Protein AF-A0A7C1UHE6-F1 (afdb_monomer)

Secondary structure (DSSP, 8-state):
------TTTS-HHHHHHHHHHHHTPPP--SSSSHHHHHHHHHHHHHHHHHS-S-SEEEEE-SSSHHHHHHHHHHHHHSTTPEEEEEEEGGG-HHHHHHHHTS----SPP--S-GGG--SS--HHHHHHHHHH--EEEEE-HHHHHHHHHHIIIII-----HHHHHHHHHHHTTSS--TT--EEE--------HHHHHHHHHHTTT--

Sequence (207 aa):
AIVEYDRFSEDRRAIAEGIAERSGACLIPPFDHPEVIAGQGTCGLELAEQVPDLDTVLVCVGGGGLMAGCATALTSLQPGVEVRGVEPSAADDTYRSFAAGHPVEIPQPDTIADGLAPRRPGDMTFEMNRRLVSGIDLVEEHEMAAAMRFLFERLKLVVEPSGAAALAAVMSGRVPVEGRRVGVTLTGGNIDTGRFAEILSRYHDGH

Mean predicted aligned error: 3.64 Å

Structure (mmCIF, N/CA/C/O backbone):
data_AF-A0A7C1UHE6-F1
#
_entry.id   AF-A0A7C1UHE6-F1
#
loop_
_atom_site.group_PDB
_atom_site.id
_atom_site.type_symbol
_atom_site.label_atom_id
_atom_site.label_alt_id
_atom_site.label_comp_id
_atom_site.label_asym_id
_atom_site.label_entity_id
_atom_site.label_seq_id
_atom_site.pdbx_PDB_ins_code
_atom_site.Cartn_x
_atom_site.Cartn_y
_atom_site.Cartn_z
_atom_site.occupancy
_atom_site.B_iso_or_equiv
_atom_site.auth_seq_id
_atom_site.auth_comp_id
_atom_site.auth_asym_id
_atom_site.auth_atom_id
_atom_site.pdbx_PDB_model_num
ATOM 1 N N . ALA A 1 1 ? 23.439 -11.941 -12.422 1.00 80.69 1 ALA A N 1
ATOM 2 C CA . ALA A 1 1 ? 23.881 -10.604 -12.869 1.00 80.69 1 ALA A CA 1
ATOM 3 C C . ALA A 1 1 ? 22.711 -9.648 -12.700 1.00 80.69 1 ALA A C 1
ATOM 5 O O . ALA A 1 1 ? 21.583 -10.102 -12.856 1.00 80.69 1 ALA A O 1
ATOM 6 N N . ILE A 1 2 ? 22.963 -8.389 -12.346 1.00 88.81 2 ILE A N 1
ATOM 7 C CA . ILE A 1 2 ? 21.927 -7.348 -12.310 1.00 88.81 2 ILE A CA 1
ATOM 8 C C . ILE A 1 2 ? 21.817 -6.772 -13.725 1.00 88.81 2 ILE A C 1
ATOM 10 O O . ILE A 1 2 ? 22.843 -6.518 -14.354 1.00 88.81 2 ILE A O 1
ATOM 14 N N . VAL A 1 3 ? 20.591 -6.633 -14.230 1.00 89.38 3 VAL A N 1
ATOM 15 C CA . VAL A 1 3 ? 20.294 -5.946 -15.492 1.00 89.38 3 VAL A CA 1
ATOM 16 C C . VAL A 1 3 ? 19.508 -4.694 -15.133 1.00 89.38 3 VAL A C 1
ATOM 18 O O . VAL A 1 3 ? 18.432 -4.794 -14.548 1.00 89.38 3 VAL A O 1
ATOM 21 N N . GLU A 1 4 ? 20.083 -3.535 -15.423 1.00 90.94 4 GLU A N 1
ATOM 22 C CA . GLU A 1 4 ? 19.459 -2.233 -15.182 1.00 90.94 4 GLU A CA 1
ATOM 23 C C . GLU A 1 4 ? 18.551 -1.850 -16.359 1.00 90.94 4 GLU A C 1
ATOM 25 O O . GLU A 1 4 ? 18.744 -2.335 -17.475 1.00 90.94 4 GLU A O 1
ATOM 30 N N . TYR A 1 5 ? 17.558 -1.002 -16.092 1.00 89.00 5 TYR A N 1
ATOM 31 C CA . TYR A 1 5 ? 16.673 -0.410 -17.097 1.00 89.00 5 TYR A CA 1
ATOM 32 C C . TYR A 1 5 ? 16.281 1.011 -16.672 1.00 89.00 5 TYR A C 1
ATOM 34 O O . TYR A 1 5 ? 16.254 1.326 -15.477 1.00 89.00 5 TYR A O 1
ATOM 42 N N . ASP A 1 6 ? 15.951 1.861 -17.636 1.00 86.50 6 ASP A N 1
ATOM 43 C CA . ASP A 1 6 ? 15.400 3.192 -17.419 1.00 86.50 6 ASP A CA 1
ATOM 44 C C . ASP A 1 6 ? 13.886 3.110 -17.187 1.00 86.50 6 ASP A C 1
ATOM 46 O O . ASP A 1 6 ? 13.093 2.824 -18.086 1.00 86.50 6 ASP A O 1
ATOM 50 N N . ARG A 1 7 ? 13.472 3.419 -15.956 1.00 79.38 7 ARG A N 1
ATOM 51 C CA . ARG A 1 7 ? 12.069 3.403 -15.525 1.00 79.38 7 ARG A CA 1
ATOM 52 C C . ARG A 1 7 ? 11.157 4.322 -16.343 1.00 79.38 7 ARG A C 1
ATOM 54 O O . ARG A 1 7 ? 9.955 4.068 -16.401 1.00 79.38 7 ARG A O 1
ATOM 61 N N . PHE A 1 8 ? 11.689 5.389 -16.931 1.00 79.94 8 PHE A N 1
ATOM 62 C CA . PHE A 1 8 ? 10.894 6.390 -17.640 1.00 79.94 8 PHE A CA 1
ATOM 63 C C . PHE A 1 8 ? 10.758 6.103 -19.135 1.00 79.94 8 PHE A C 1
ATOM 65 O O . PHE A 1 8 ? 9.807 6.586 -19.752 1.00 79.94 8 PHE A O 1
ATOM 72 N N . SER A 1 9 ? 11.682 5.336 -19.721 1.00 85.00 9 SER A N 1
ATOM 73 C CA . SER A 1 9 ? 11.737 5.118 -21.172 1.00 85.00 9 SER A CA 1
ATOM 74 C C . SER A 1 9 ? 11.652 3.652 -21.605 1.00 85.00 9 SER A C 1
ATOM 76 O O . SER A 1 9 ? 11.316 3.392 -22.762 1.00 85.00 9 SER A O 1
ATOM 78 N N . GLU A 1 10 ? 11.881 2.694 -20.704 1.00 86.06 10 GLU A N 1
ATOM 79 C CA . GLU A 1 10 ? 11.929 1.268 -21.029 1.00 86.06 10 GLU A CA 1
ATOM 80 C C . GLU A 1 10 ? 10.801 0.456 -20.381 1.00 86.06 10 GLU A C 1
ATOM 82 O O . GLU A 1 10 ? 10.326 0.731 -19.277 1.00 86.06 10 GLU A O 1
ATOM 87 N N . ASP A 1 11 ? 10.391 -0.612 -21.069 1.00 84.69 11 ASP A N 1
ATOM 88 C CA . ASP A 1 11 ? 9.426 -1.576 -20.549 1.00 84.69 11 ASP A CA 1
ATOM 89 C C . ASP A 1 11 ? 10.149 -2.716 -19.820 1.00 84.69 11 ASP A C 1
ATOM 91 O O . ASP A 1 11 ? 10.636 -3.682 -20.422 1.00 84.69 11 ASP A O 1
ATOM 95 N N . ARG A 1 12 ? 10.174 -2.625 -18.486 1.00 87.81 12 ARG A N 1
ATOM 96 C CA . ARG A 1 12 ? 10.769 -3.651 -17.618 1.00 87.81 12 ARG A CA 1
ATOM 97 C C . ARG A 1 12 ? 10.194 -5.047 -17.850 1.00 87.81 12 ARG A C 1
ATOM 99 O O . ARG A 1 12 ? 10.906 -6.032 -17.666 1.00 87.81 12 ARG A O 1
ATOM 106 N N . ARG A 1 13 ? 8.906 -5.147 -18.206 1.00 84.62 13 ARG A N 1
ATOM 107 C CA . ARG A 1 13 ? 8.220 -6.426 -18.393 1.00 84.62 13 ARG A CA 1
ATOM 108 C C . ARG A 1 13 ? 8.728 -7.088 -19.663 1.00 84.62 13 ARG A C 1
ATOM 110 O O . ARG A 1 13 ? 9.170 -8.229 -19.592 1.00 84.62 13 ARG A O 1
ATOM 117 N N . ALA A 1 14 ? 8.766 -6.348 -20.769 1.00 88.12 14 ALA A N 1
ATOM 118 C CA . ALA A 1 14 ? 9.291 -6.849 -22.037 1.00 88.12 14 ALA A CA 1
ATOM 119 C C . ALA A 1 14 ? 10.768 -7.277 -21.924 1.00 88.12 14 ALA A C 1
ATOM 121 O O . ALA A 1 14 ? 11.162 -8.325 -22.441 1.00 88.12 14 ALA A O 1
ATOM 122 N N . ILE A 1 15 ? 11.590 -6.507 -21.197 1.00 91.38 15 ILE A N 1
ATOM 123 C CA . ILE A 1 15 ? 12.993 -6.865 -20.931 1.00 91.38 15 ILE A CA 1
ATOM 124 C C . ILE A 1 15 ? 13.078 -8.182 -20.148 1.00 91.38 15 ILE A C 1
ATOM 126 O O . ILE A 1 15 ? 13.830 -9.084 -20.532 1.00 91.38 15 ILE A O 1
ATOM 130 N N . ALA A 1 16 ? 12.308 -8.307 -19.064 1.00 90.94 16 ALA A N 1
ATOM 131 C CA . ALA A 1 16 ? 12.329 -9.483 -18.203 1.00 90.94 16 ALA A CA 1
ATOM 132 C C . ALA A 1 16 ? 11.798 -10.741 -18.914 1.00 90.94 16 ALA A C 1
ATOM 134 O O . ALA A 1 16 ? 12.418 -11.800 -18.810 1.00 90.94 16 ALA A O 1
ATOM 135 N N . GLU A 1 17 ? 10.716 -10.618 -19.689 1.00 91.38 17 GLU A N 1
ATOM 136 C CA . GLU A 1 17 ? 10.165 -11.688 -20.531 1.00 91.38 17 GLU A CA 1
ATOM 137 C C . GLU A 1 17 ? 11.202 -12.155 -21.562 1.00 91.38 17 GLU A C 1
ATOM 139 O O . GLU A 1 17 ? 11.504 -13.346 -21.638 1.00 91.38 17 GLU A O 1
ATOM 144 N N . GLY A 1 18 ? 11.867 -11.230 -22.259 1.00 92.44 18 GLY A N 1
ATOM 145 C CA . GLY A 1 18 ? 12.912 -11.589 -23.219 1.00 92.44 18 GLY A CA 1
ATOM 146 C C . GLY A 1 18 ? 14.125 -12.278 -22.576 1.00 92.44 18 GLY A C 1
ATOM 147 O O . GLY A 1 18 ? 14.739 -13.158 -23.183 1.00 92.44 18 GLY A O 1
ATOM 148 N N . ILE A 1 19 ? 14.505 -11.902 -21.349 1.00 92.81 19 ILE A N 1
ATOM 149 C CA . ILE A 1 19 ? 15.565 -12.602 -20.603 1.00 92.81 19 ILE A CA 1
ATOM 150 C C . ILE A 1 19 ? 15.111 -14.012 -20.221 1.00 92.81 19 ILE A C 1
ATOM 152 O O . ILE A 1 19 ? 15.882 -14.959 -20.402 1.00 92.81 19 ILE A O 1
ATOM 156 N N . ALA A 1 20 ? 13.887 -14.162 -19.713 1.00 93.25 20 ALA A N 1
ATOM 157 C CA . ALA A 1 20 ? 13.321 -15.451 -19.334 1.00 93.25 20 ALA A CA 1
ATOM 158 C C . ALA A 1 20 ? 13.285 -16.413 -20.532 1.00 93.25 20 ALA A C 1
ATOM 160 O O . ALA A 1 20 ? 13.811 -17.522 -20.436 1.00 93.25 20 ALA A O 1
ATOM 161 N N . GLU A 1 21 ? 12.806 -15.948 -21.690 1.00 94.00 21 GLU A N 1
ATOM 162 C CA . GLU A 1 21 ? 12.777 -16.720 -22.939 1.00 94.00 21 GLU A CA 1
ATOM 163 C C . GLU A 1 21 ? 14.167 -17.202 -23.373 1.00 94.00 21 GLU A C 1
ATOM 165 O O . GLU A 1 21 ? 14.341 -18.366 -23.731 1.00 94.00 21 GLU A O 1
ATOM 170 N N . ARG A 1 22 ? 15.182 -16.328 -23.321 1.00 95.00 22 ARG A N 1
ATOM 171 C CA . ARG A 1 22 ? 16.549 -16.674 -23.755 1.00 95.00 22 ARG A CA 1
ATOM 172 C C . ARG A 1 22 ? 17.296 -17.573 -22.775 1.00 95.00 22 ARG A C 1
ATOM 174 O O . ARG A 1 22 ? 18.180 -18.316 -23.193 1.00 95.00 22 ARG A O 1
ATOM 181 N N . SER A 1 23 ? 17.007 -17.462 -21.482 1.00 94.38 23 SER A N 1
ATOM 182 C CA . SER A 1 23 ? 17.745 -18.170 -20.426 1.00 94.38 23 SER A CA 1
ATOM 183 C C . SER A 1 23 ? 17.052 -19.441 -19.931 1.00 94.38 23 SER A C 1
ATOM 185 O O . SER A 1 23 ? 17.696 -20.255 -19.272 1.00 94.38 23 SER A O 1
ATOM 187 N N . GLY A 1 24 ? 15.760 -19.618 -20.227 1.00 93.62 24 GLY A N 1
ATOM 188 C CA . GLY A 1 24 ? 14.922 -20.662 -19.632 1.00 93.62 24 GLY A CA 1
ATOM 189 C C . GLY A 1 24 ? 14.545 -20.390 -18.169 1.00 93.62 24 GLY A C 1
ATOM 190 O O . GLY A 1 24 ? 14.114 -21.307 -17.472 1.00 93.62 24 GLY A O 1
ATOM 191 N N . ALA A 1 25 ? 14.734 -19.160 -17.680 1.00 93.62 25 ALA A N 1
ATOM 192 C CA . ALA A 1 25 ? 14.370 -18.777 -16.320 1.00 93.62 25 ALA A CA 1
ATOM 193 C C . ALA A 1 25 ? 12.849 -18.614 -16.154 1.00 93.62 25 ALA A C 1
ATOM 195 O O . ALA A 1 25 ? 12.137 -18.263 -17.092 1.00 93.62 25 ALA A O 1
ATOM 196 N N . CYS A 1 26 ? 12.355 -18.819 -14.931 1.00 91.00 26 CYS A N 1
ATOM 197 C CA . CYS A 1 26 ? 10.975 -18.505 -14.570 1.00 91.00 26 CYS A CA 1
ATOM 198 C C . CYS A 1 26 ? 10.874 -17.032 -14.155 1.00 91.00 26 CYS A C 1
ATOM 200 O O . CYS A 1 26 ? 11.585 -16.591 -13.248 1.00 91.00 26 CYS A O 1
ATOM 202 N N . LEU A 1 27 ? 10.001 -16.272 -14.819 1.00 91.50 27 LEU A N 1
ATOM 203 C CA . LEU A 1 27 ? 9.709 -14.895 -14.439 1.00 91.50 27 LEU A CA 1
ATOM 204 C C . LEU A 1 27 ? 8.774 -14.887 -13.227 1.00 91.50 27 LEU A C 1
ATOM 206 O O . LEU A 1 27 ? 7.662 -15.402 -13.307 1.00 91.50 27 LEU A O 1
ATOM 210 N N . ILE A 1 28 ? 9.209 -14.265 -12.131 1.00 93.00 28 ILE A N 1
ATOM 211 C CA . ILE A 1 28 ? 8.393 -14.074 -10.928 1.00 93.00 28 ILE A CA 1
ATOM 212 C C . ILE A 1 28 ? 7.877 -12.628 -10.913 1.00 93.00 28 ILE A C 1
ATOM 214 O O . ILE A 1 28 ? 8.683 -11.706 -10.754 1.00 93.00 28 ILE A O 1
ATOM 218 N N . PRO A 1 29 ? 6.564 -12.391 -11.108 1.00 92.62 29 PRO A N 1
ATOM 219 C CA . PRO A 1 29 ? 6.005 -11.045 -11.101 1.00 92.62 29 PRO A CA 1
ATOM 220 C C . PRO A 1 29 ? 6.121 -10.380 -9.722 1.00 92.62 29 PRO A C 1
ATOM 222 O O . PRO A 1 29 ? 6.027 -11.060 -8.703 1.00 92.62 29 PRO A O 1
ATOM 225 N N . PRO A 1 30 ? 6.236 -9.045 -9.656 1.00 92.50 30 PRO A N 1
ATOM 226 C CA . PRO A 1 30 ? 6.351 -8.336 -8.381 1.00 92.50 30 PRO A CA 1
ATOM 227 C C . PRO A 1 30 ? 5.042 -8.280 -7.574 1.00 92.50 30 PRO A C 1
ATOM 229 O O . PRO A 1 30 ? 5.082 -7.940 -6.396 1.00 92.50 30 PRO A O 1
ATOM 232 N N . PHE A 1 31 ? 3.882 -8.562 -8.183 1.00 95.12 31 PHE A N 1
ATOM 233 C CA . PHE A 1 31 ? 2.586 -8.514 -7.488 1.00 95.12 31 PHE A CA 1
ATOM 234 C C . PHE A 1 31 ? 1.477 -9.355 -8.135 1.00 95.12 31 PHE A C 1
ATOM 236 O O . PHE A 1 31 ? 0.713 -9.978 -7.407 1.00 95.12 31 PHE A O 1
ATOM 243 N N . ASP A 1 32 ? 1.359 -9.384 -9.468 1.00 96.38 32 ASP A N 1
ATOM 244 C CA . ASP A 1 32 ? 0.203 -9.982 -10.165 1.00 96.38 32 ASP A CA 1
ATOM 245 C C . ASP A 1 32 ? 0.363 -11.499 -10.365 1.00 96.38 32 ASP A C 1
ATOM 247 O O . ASP A 1 32 ? 0.408 -12.011 -11.482 1.00 96.38 32 ASP A O 1
ATOM 251 N N . HIS A 1 33 ? 0.546 -12.223 -9.261 1.00 97.19 33 HIS A N 1
ATOM 252 C CA . HIS A 1 33 ? 0.730 -13.672 -9.248 1.00 97.19 33 HIS A CA 1
ATOM 253 C C . HIS A 1 33 ? 0.104 -14.273 -7.982 1.00 97.19 33 HIS A C 1
ATOM 255 O O . HIS A 1 33 ? 0.344 -13.748 -6.892 1.00 97.19 33 HIS A O 1
ATOM 261 N N . PRO A 1 34 ? -0.643 -15.390 -8.070 1.00 97.38 34 PRO A N 1
ATOM 262 C CA . PRO A 1 34 ? -1.413 -15.918 -6.943 1.00 97.38 34 PRO A CA 1
ATOM 263 C C . PRO A 1 34 ? -0.539 -16.260 -5.732 1.00 97.38 34 PRO A C 1
ATOM 265 O O . PRO A 1 34 ? -0.893 -15.919 -4.608 1.00 97.38 34 PRO A O 1
ATOM 268 N N . GLU A 1 35 ? 0.634 -16.864 -5.944 1.00 97.88 35 GLU A N 1
ATOM 269 C CA . GLU A 1 35 ? 1.554 -17.185 -4.841 1.00 97.88 35 GLU A CA 1
ATOM 270 C C . GLU A 1 35 ? 2.202 -15.939 -4.230 1.00 97.88 35 GLU A C 1
ATOM 272 O O . GLU A 1 35 ? 2.453 -15.902 -3.028 1.00 97.88 35 GLU A O 1
ATOM 277 N N . VAL A 1 36 ? 2.427 -14.892 -5.033 1.00 98.31 36 VAL A N 1
ATOM 278 C CA . VAL A 1 36 ? 2.970 -13.624 -4.530 1.00 98.31 36 VAL A CA 1
ATOM 279 C C . VAL A 1 36 ? 1.933 -12.953 -3.642 1.00 98.31 36 VAL A C 1
ATOM 281 O O . VAL A 1 36 ? 2.268 -12.563 -2.528 1.00 98.31 36 VAL A O 1
ATOM 284 N N . ILE A 1 37 ? 0.677 -12.886 -4.096 1.00 98.69 37 ILE A N 1
ATOM 285 C CA . ILE A 1 37 ? -0.460 -12.334 -3.344 1.00 98.69 37 ILE A CA 1
ATOM 286 C C . ILE A 1 37 ? -0.680 -13.113 -2.043 1.00 98.69 37 ILE A C 1
ATOM 288 O O . ILE A 1 37 ? -0.783 -12.508 -0.978 1.00 98.69 37 ILE A O 1
ATOM 292 N N . ALA A 1 38 ? -0.711 -14.447 -2.114 1.00 98.44 38 ALA A N 1
ATOM 293 C CA . ALA A 1 38 ? -0.874 -15.301 -0.940 1.00 98.44 38 ALA A CA 1
ATOM 294 C C . ALA A 1 38 ? 0.260 -15.094 0.074 1.00 98.44 38 ALA A C 1
ATOM 296 O O . ALA A 1 38 ? -0.006 -14.962 1.266 1.00 98.44 38 ALA A O 1
ATOM 297 N N . GLY A 1 39 ? 1.503 -14.994 -0.408 1.00 98.50 39 GLY A N 1
ATOM 298 C CA . GLY A 1 39 ? 2.661 -14.679 0.422 1.00 98.50 39 GLY A CA 1
ATOM 299 C C . GLY A 1 39 ? 2.537 -13.321 1.109 1.00 98.50 39 GLY A C 1
ATOM 300 O O . GLY A 1 39 ? 2.776 -13.233 2.305 1.00 98.50 39 GLY A O 1
ATOM 301 N N . GLN A 1 40 ? 2.090 -12.274 0.405 1.00 98.44 40 GLN A N 1
ATOM 302 C CA . GLN A 1 40 ? 1.889 -10.967 1.044 1.00 98.44 40 GLN A CA 1
ATOM 303 C C . GLN A 1 40 ? 0.777 -10.996 2.104 1.00 98.44 40 GLN A C 1
ATOM 305 O O . GLN A 1 40 ? 0.830 -10.267 3.094 1.00 98.44 40 GLN A O 1
ATOM 310 N N . GLY A 1 41 ? -0.232 -11.848 1.909 1.00 98.38 41 GLY A N 1
ATOM 311 C CA . GLY A 1 41 ? -1.360 -11.987 2.824 1.00 98.38 41 GLY A CA 1
ATOM 312 C C . GLY A 1 41 ? -0.996 -12.492 4.215 1.00 98.38 41 GLY A C 1
ATOM 313 O O . GLY A 1 41 ? -1.788 -12.293 5.137 1.00 98.38 41 GLY A O 1
ATOM 314 N N . THR A 1 42 ? 0.198 -13.062 4.414 1.00 98.56 42 THR A N 1
ATOM 315 C CA . THR A 1 42 ? 0.646 -13.459 5.756 1.00 98.56 42 THR A CA 1
ATOM 316 C C . THR A 1 42 ? 0.787 -12.259 6.690 1.00 98.56 42 THR A C 1
ATOM 318 O O . THR A 1 42 ? 0.514 -12.395 7.874 1.00 98.56 42 THR A O 1
ATOM 321 N N . CYS A 1 43 ? 1.084 -11.061 6.171 1.00 98.44 43 CYS A N 1
ATOM 322 C CA . CYS A 1 43 ? 1.072 -9.834 6.973 1.00 98.44 43 CYS A CA 1
ATOM 323 C C . CYS A 1 43 ? -0.322 -9.560 7.571 1.00 98.44 43 CYS A C 1
ATOM 325 O O . CYS A 1 43 ? -0.450 -9.254 8.755 1.00 98.44 43 CYS A O 1
ATOM 327 N N . GLY A 1 44 ? -1.381 -9.724 6.770 1.00 98.19 44 GLY A N 1
ATOM 328 C CA . GLY A 1 44 ? -2.762 -9.597 7.242 1.00 98.19 44 GLY A CA 1
ATOM 329 C C . GLY A 1 44 ? -3.175 -10.719 8.197 1.00 98.19 44 GLY A C 1
ATOM 330 O O . GLY A 1 44 ? -3.900 -10.460 9.154 1.00 98.19 44 GLY A O 1
ATOM 331 N N . LEU A 1 45 ? -2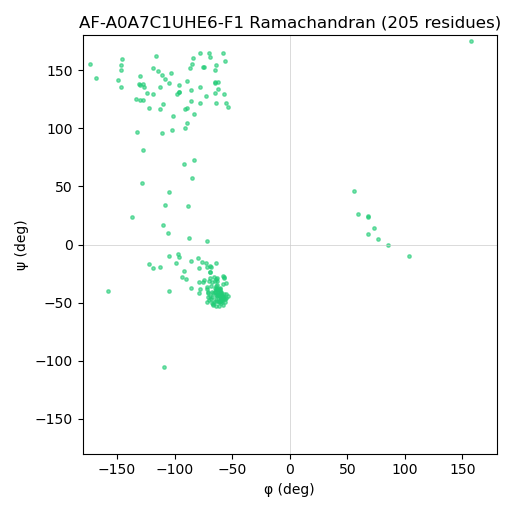.692 -11.945 7.966 1.00 98.25 45 LEU A N 1
ATOM 332 C CA . LEU A 1 45 ? -2.905 -13.091 8.856 1.00 98.25 45 LEU A CA 1
ATOM 333 C C . LEU A 1 45 ? -2.302 -12.836 10.243 1.00 98.25 45 LEU A C 1
ATOM 335 O O . LEU A 1 45 ? -3.013 -12.919 11.240 1.00 98.25 45 LEU A O 1
ATOM 339 N N . GLU A 1 46 ? -1.024 -12.463 10.300 1.00 98.50 46 GLU A N 1
ATOM 340 C CA . GLU A 1 46 ? -0.318 -12.168 11.551 1.00 98.50 46 GLU A CA 1
ATOM 341 C C . GLU A 1 46 ? -0.997 -11.025 12.315 1.00 98.50 46 GLU A C 1
ATOM 343 O O . GLU A 1 46 ? -1.226 -11.133 13.520 1.00 98.50 46 GLU A O 1
ATOM 348 N N . LEU A 1 47 ? -1.399 -9.957 11.613 1.00 98.31 47 LEU A N 1
ATOM 349 C CA . LEU A 1 47 ? -2.130 -8.846 12.220 1.00 98.31 47 LEU A CA 1
ATOM 350 C C . LEU A 1 47 ? -3.469 -9.303 12.821 1.00 98.31 47 LEU A C 1
ATOM 352 O O . LEU A 1 47 ? -3.796 -8.919 13.945 1.00 98.31 47 LEU A O 1
ATOM 356 N N . ALA A 1 48 ? -4.230 -10.129 12.097 1.00 97.12 48 ALA A N 1
ATOM 357 C CA . ALA A 1 48 ? -5.515 -10.642 12.564 1.00 97.12 48 ALA A CA 1
ATOM 358 C C . ALA A 1 48 ? -5.377 -11.541 13.803 1.00 97.12 48 ALA A C 1
ATOM 360 O O . ALA A 1 48 ? -6.247 -11.513 14.673 1.00 97.12 48 ALA A O 1
ATOM 361 N N . GLU A 1 49 ? -4.301 -12.329 13.882 1.00 96.50 49 GLU A N 1
ATOM 362 C CA . GLU A 1 49 ? -3.992 -13.190 15.028 1.00 96.50 49 GLU A CA 1
ATOM 363 C C . GLU A 1 49 ? -3.534 -12.386 16.252 1.00 96.50 49 GLU A C 1
ATOM 365 O O . GLU A 1 49 ? -3.885 -12.714 17.387 1.00 96.50 49 GLU A O 1
ATOM 370 N N . GLN A 1 50 ? -2.754 -11.326 16.033 1.00 98.06 50 GLN A N 1
ATOM 371 C CA . GLN A 1 50 ? -2.197 -10.494 17.100 1.00 98.06 50 GLN A CA 1
ATOM 372 C C . GLN A 1 50 ? -3.205 -9.493 17.670 1.00 98.06 50 GLN A C 1
ATOM 374 O O . GLN A 1 50 ? -3.126 -9.140 18.851 1.00 98.06 50 GLN A O 1
ATOM 379 N N . VAL A 1 51 ? -4.130 -9.002 16.844 1.00 97.12 51 VAL A N 1
ATOM 380 C CA . VAL A 1 51 ? -5.042 -7.916 17.203 1.00 97.12 51 VAL A CA 1
ATOM 381 C C . VAL A 1 51 ? -6.473 -8.297 16.815 1.00 97.12 51 VAL A C 1
ATOM 383 O O . VAL A 1 51 ? -6.860 -8.079 15.670 1.00 97.12 51 VAL A O 1
ATOM 386 N N . PRO A 1 52 ? -7.294 -8.820 17.748 1.00 94.56 52 PRO A N 1
ATOM 387 C CA . PRO A 1 52 ? -8.712 -9.055 17.486 1.00 94.56 52 PRO A CA 1
ATOM 388 C C . PRO A 1 52 ? -9.485 -7.732 17.372 1.00 94.56 52 PRO A C 1
ATOM 390 O O . PRO A 1 52 ? -8.999 -6.678 17.808 1.00 94.56 52 PRO A O 1
ATOM 393 N N . ASP A 1 53 ? -10.703 -7.818 16.838 1.00 95.38 53 ASP A N 1
ATOM 394 C CA . ASP A 1 53 ? -11.682 -6.729 16.753 1.00 95.38 53 ASP A CA 1
ATOM 395 C C . ASP A 1 53 ? -11.136 -5.473 16.044 1.00 95.38 53 ASP A C 1
ATOM 397 O O . ASP A 1 53 ? -11.247 -4.358 16.548 1.00 95.38 53 ASP A O 1
ATOM 401 N N . LEU A 1 54 ? -10.467 -5.645 14.901 1.00 97.81 54 LEU A N 1
ATOM 402 C CA . LEU A 1 54 ? -10.039 -4.541 14.042 1.00 97.81 54 LEU A CA 1
ATOM 403 C C . LEU A 1 54 ? -11.248 -3.942 13.321 1.00 97.81 54 LEU A C 1
ATOM 405 O O . LEU A 1 54 ? -11.981 -4.642 12.625 1.00 97.81 54 LEU A O 1
ATOM 409 N N . ASP A 1 55 ? -11.407 -2.625 13.424 1.00 98.00 55 ASP A N 1
ATOM 410 C CA . ASP A 1 55 ? -12.452 -1.901 12.701 1.00 98.00 55 ASP A CA 1
ATOM 411 C C . ASP A 1 55 ? -11.999 -1.524 11.289 1.00 98.00 55 ASP A C 1
ATOM 413 O O . ASP A 1 55 ? -12.796 -1.511 10.349 1.00 98.00 55 ASP A O 1
ATOM 417 N N . THR A 1 56 ? -10.724 -1.159 11.137 1.00 98.25 56 THR A N 1
ATOM 418 C CA . THR A 1 56 ? -10.159 -0.727 9.855 1.00 98.25 56 THR A CA 1
ATOM 419 C C . THR A 1 56 ? -8.686 -1.094 9.753 1.00 98.25 56 THR A C 1
ATOM 421 O O . THR A 1 56 ? -7.946 -0.956 10.723 1.00 98.25 56 THR A O 1
ATOM 424 N N . VAL A 1 57 ? -8.234 -1.507 8.572 1.00 98.69 57 VAL A N 1
ATOM 425 C CA . VAL A 1 57 ? -6.816 -1.701 8.256 1.00 98.69 57 VAL A CA 1
ATOM 426 C C . VAL A 1 57 ? -6.464 -0.939 6.985 1.00 98.69 57 VAL A C 1
ATOM 428 O O . VAL A 1 57 ? -7.077 -1.158 5.941 1.00 98.69 57 VAL A O 1
ATOM 431 N N . LEU A 1 58 ? -5.463 -0.063 7.069 1.00 98.75 58 LEU A N 1
ATOM 432 C CA . LEU A 1 58 ? -4.917 0.654 5.920 1.00 98.75 58 LEU A CA 1
ATOM 433 C C . LEU A 1 58 ? -3.677 -0.062 5.386 1.00 98.75 58 LEU A C 1
ATOM 435 O O . LEU A 1 58 ? -2.758 -0.372 6.150 1.00 98.75 58 LEU A O 1
ATOM 439 N N . VAL A 1 59 ? -3.649 -0.280 4.073 1.00 98.75 59 VAL A N 1
ATOM 440 C CA . VAL A 1 59 ? -2.580 -0.989 3.365 1.00 98.75 59 VAL A CA 1
ATOM 441 C C . VAL A 1 59 ? -2.010 -0.105 2.259 1.00 98.75 59 VAL A C 1
ATOM 443 O O . VAL A 1 59 ? -2.769 0.431 1.456 1.00 98.75 59 VAL A O 1
ATOM 446 N N . CYS A 1 60 ? -0.684 0.041 2.179 1.00 98.38 60 CYS A N 1
ATOM 447 C CA . CYS A 1 60 ? -0.050 0.770 1.072 1.00 98.38 60 CYS A CA 1
ATOM 448 C C . CYS A 1 60 ? -0.273 0.042 -0.267 1.00 98.38 60 CYS A C 1
ATOM 450 O O . CYS A 1 60 ? -0.159 -1.188 -0.342 1.00 98.38 60 CYS A O 1
ATOM 452 N N . VAL A 1 61 ? -0.559 0.791 -1.336 1.00 97.88 61 VAL A N 1
ATOM 453 C CA . VAL A 1 61 ? -0.921 0.239 -2.648 1.00 97.88 61 VAL A CA 1
ATOM 454 C C . VAL A 1 61 ? 0.037 0.727 -3.725 1.00 97.88 61 VAL A C 1
ATOM 456 O O . VAL A 1 61 ? 0.149 1.914 -3.985 1.00 97.88 61 VAL A O 1
ATOM 459 N N . GLY A 1 62 ? 0.743 -0.225 -4.334 1.00 96.69 62 GLY A N 1
ATOM 460 C CA . GLY A 1 62 ? 1.316 -0.080 -5.670 1.00 96.69 62 GLY A CA 1
ATOM 461 C C . GLY A 1 62 ? 0.532 -0.979 -6.620 1.00 96.69 62 GLY A C 1
ATOM 462 O O . GLY A 1 62 ? -0.639 -0.765 -6.879 1.00 96.69 62 GLY A O 1
ATOM 463 N N . GLY A 1 63 ? 1.111 -2.110 -7.035 1.00 96.44 63 GLY A N 1
ATOM 464 C CA . GLY A 1 63 ? 0.431 -3.031 -7.965 1.00 96.44 63 GLY A CA 1
ATOM 465 C C . GLY A 1 63 ? -0.734 -3.825 -7.352 1.00 96.44 63 GLY A C 1
ATOM 466 O O . GLY A 1 63 ? -1.303 -4.698 -8.005 1.00 96.44 63 GLY A O 1
ATOM 467 N N . GLY A 1 64 ? -1.064 -3.576 -6.081 1.00 97.75 64 GLY A N 1
ATOM 468 C CA . GLY A 1 64 ? -2.203 -4.165 -5.374 1.00 97.75 64 GLY A CA 1
ATOM 469 C C . GLY A 1 64 ? -1.978 -5.540 -4.735 1.00 97.75 64 GLY A C 1
ATOM 470 O O . GLY A 1 64 ? -2.904 -6.048 -4.111 1.00 97.75 64 GLY A O 1
ATOM 471 N N . GLY A 1 65 ? -0.787 -6.141 -4.856 1.00 98.44 65 GLY A N 1
ATOM 472 C CA . GLY A 1 65 ? -0.511 -7.500 -4.359 1.00 98.44 65 GLY A CA 1
ATOM 473 C C . GLY A 1 65 ? -0.612 -7.639 -2.837 1.00 98.44 65 GLY A C 1
ATOM 474 O O . GLY A 1 65 ? -1.295 -8.536 -2.346 1.00 98.44 65 GLY A O 1
ATOM 475 N N . LEU A 1 66 ? 0.006 -6.712 -2.094 1.00 98.56 66 LEU A N 1
ATOM 476 C CA . LEU A 1 66 ? -0.082 -6.675 -0.631 1.00 98.56 66 LEU A CA 1
ATOM 477 C C . LEU A 1 66 ? -1.519 -6.460 -0.155 1.00 98.56 66 LEU A C 1
ATOM 479 O O . LEU A 1 66 ? -2.008 -7.216 0.677 1.00 98.56 66 LEU A O 1
ATOM 483 N N . MET A 1 67 ? -2.213 -5.474 -0.726 1.00 98.44 67 MET A N 1
ATOM 484 C CA . MET A 1 67 ? -3.611 -5.197 -0.397 1.00 98.44 67 MET A CA 1
ATOM 485 C C . MET A 1 67 ? -4.513 -6.405 -0.663 1.00 98.44 67 MET A C 1
ATOM 487 O O . MET A 1 67 ? -5.291 -6.764 0.215 1.00 98.44 67 MET A O 1
ATOM 491 N N . ALA A 1 68 ? -4.360 -7.082 -1.805 1.00 98.69 68 ALA A N 1
ATOM 492 C CA . ALA A 1 68 ? -5.169 -8.252 -2.144 1.00 98.69 68 ALA A CA 1
ATOM 493 C C . ALA A 1 68 ? -4.939 -9.410 -1.162 1.00 98.69 68 ALA A C 1
ATOM 495 O O . ALA A 1 68 ? -5.896 -10.045 -0.708 1.00 98.69 68 ALA A O 1
ATOM 496 N N . GLY A 1 69 ? -3.679 -9.657 -0.794 1.00 98.69 69 GLY A N 1
ATOM 497 C CA . GLY A 1 69 ? -3.315 -10.671 0.190 1.00 98.69 69 GLY A CA 1
ATOM 498 C C . GLY A 1 69 ? -3.878 -10.350 1.574 1.00 98.69 69 GLY A C 1
ATOM 499 O O . GLY A 1 69 ? -4.584 -11.170 2.164 1.00 98.69 69 GLY A O 1
ATOM 500 N N . CYS A 1 70 ? -3.610 -9.142 2.078 1.00 98.69 70 CYS A N 1
ATOM 501 C CA . CYS A 1 70 ? -4.078 -8.699 3.390 1.00 98.69 70 CYS A CA 1
ATOM 502 C C . CYS A 1 70 ? -5.606 -8.692 3.472 1.00 98.69 70 CYS A C 1
ATOM 504 O O . CYS A 1 70 ? -6.158 -9.208 4.439 1.00 98.69 70 CYS A O 1
ATOM 506 N N . ALA A 1 71 ? -6.295 -8.173 2.451 1.00 98.50 71 ALA A N 1
ATOM 507 C CA . ALA A 1 71 ? -7.753 -8.151 2.404 1.00 98.50 71 ALA A CA 1
ATOM 508 C C . ALA A 1 71 ? -8.344 -9.563 2.446 1.00 98.50 71 ALA A C 1
ATOM 510 O O . ALA A 1 71 ? -9.306 -9.798 3.174 1.00 98.50 71 ALA A O 1
ATOM 511 N N . THR A 1 72 ? -7.734 -10.519 1.740 1.00 98.50 72 THR A N 1
ATOM 512 C CA . THR A 1 72 ? -8.158 -11.927 1.773 1.00 98.50 72 THR A CA 1
ATOM 513 C C . THR A 1 72 ? -8.067 -12.508 3.185 1.00 98.50 72 THR A C 1
ATOM 515 O O . THR A 1 72 ? -9.036 -13.096 3.664 1.00 98.50 72 THR A O 1
ATOM 518 N N . ALA A 1 73 ? -6.935 -12.324 3.872 1.00 98.31 73 ALA A N 1
ATOM 519 C CA . ALA A 1 73 ? -6.742 -12.843 5.225 1.00 98.31 73 ALA A CA 1
ATOM 520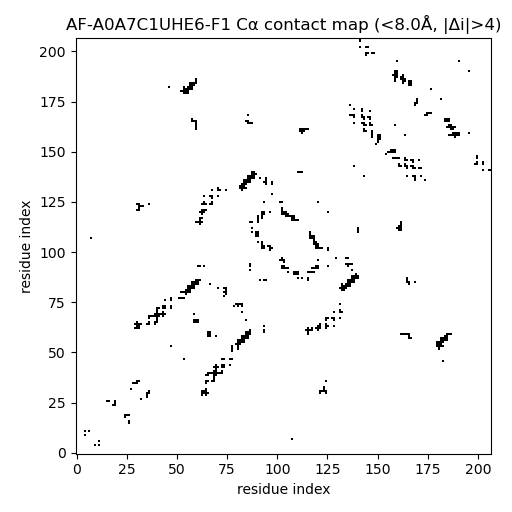 C C . ALA A 1 73 ? -7.663 -12.152 6.248 1.00 98.31 73 ALA A C 1
ATOM 522 O O . ALA A 1 73 ? -8.402 -12.817 6.974 1.00 98.31 73 ALA A O 1
ATOM 523 N N . LEU A 1 74 ? -7.665 -10.817 6.264 1.00 98.50 74 LEU A N 1
ATOM 524 C CA . LEU A 1 74 ? -8.378 -10.007 7.254 1.00 98.50 74 LEU A CA 1
ATOM 525 C C . LEU A 1 74 ? -9.892 -10.193 7.166 1.00 98.50 74 LEU A C 1
ATOM 527 O O . LEU A 1 74 ? -10.525 -10.477 8.177 1.00 98.50 74 LEU A O 1
ATOM 531 N N . THR A 1 75 ? -10.475 -10.104 5.969 1.00 97.69 75 THR A N 1
ATOM 532 C CA . THR A 1 75 ? -11.935 -10.231 5.806 1.00 97.69 75 THR A CA 1
ATOM 533 C C . THR A 1 75 ? -12.442 -11.649 6.077 1.00 97.69 75 THR A C 1
ATOM 535 O O . THR A 1 75 ? -13.600 -11.822 6.455 1.00 97.69 75 THR A O 1
ATOM 538 N N . SER A 1 76 ? -11.577 -12.661 5.939 1.00 97.06 76 SER A N 1
ATOM 539 C CA . SER A 1 76 ? -11.904 -14.052 6.272 1.00 97.06 76 SER A CA 1
ATOM 540 C C . SER A 1 76 ? -11.856 -14.323 7.778 1.00 97.06 76 SER A C 1
ATOM 542 O O . SER A 1 76 ? -12.669 -15.093 8.286 1.00 97.06 76 SER A O 1
ATOM 544 N N . LEU A 1 77 ? -10.897 -13.723 8.489 1.00 97.19 77 LEU A N 1
ATOM 545 C CA . LEU A 1 77 ? -10.641 -13.992 9.910 1.00 97.19 77 LEU A CA 1
ATOM 546 C C . LEU A 1 77 ? -11.368 -13.033 10.852 1.00 97.19 77 LEU A C 1
ATOM 548 O O . LEU A 1 77 ? -11.699 -13.415 11.972 1.00 97.19 77 LEU A O 1
ATOM 552 N N . GLN A 1 78 ? -11.635 -11.807 10.404 1.00 95.75 78 GLN A N 1
ATOM 553 C CA . GLN A 1 78 ? -12.351 -10.785 11.161 1.00 95.75 78 GLN A CA 1
ATOM 554 C C . GLN A 1 78 ? -13.518 -10.235 10.335 1.00 95.75 78 GLN A C 1
ATOM 556 O O . GLN A 1 78 ? -13.404 -9.183 9.703 1.00 95.75 78 GLN A O 1
ATOM 561 N N . PRO A 1 79 ? -14.661 -10.946 10.311 1.00 93.00 79 PRO A N 1
ATOM 562 C CA . PRO A 1 79 ? -15.841 -10.487 9.593 1.00 93.00 79 PRO A CA 1
ATOM 563 C C . PRO A 1 79 ? -16.260 -9.085 10.053 1.00 93.00 79 PRO A C 1
ATOM 565 O O . PRO A 1 79 ? -16.547 -8.874 11.228 1.00 93.00 79 PRO A O 1
ATOM 568 N N . GLY A 1 80 ? -16.316 -8.137 9.116 1.00 94.50 80 GLY A N 1
ATOM 569 C CA . GLY A 1 80 ? -16.691 -6.743 9.383 1.00 94.50 80 GLY A CA 1
ATOM 570 C C . GLY A 1 80 ? -15.527 -5.749 9.414 1.00 94.50 80 GLY A C 1
ATOM 571 O O . GLY A 1 80 ? -15.795 -4.551 9.389 1.00 94.50 80 GLY A O 1
ATOM 572 N N . VAL A 1 81 ? -14.269 -6.208 9.399 1.00 98.00 81 VAL A N 1
ATOM 573 C CA . VAL A 1 81 ? -13.114 -5.309 9.247 1.00 98.00 81 VAL A CA 1
ATOM 574 C C . VAL A 1 81 ? -13.158 -4.593 7.895 1.00 98.00 81 VAL A C 1
ATOM 576 O O . VAL A 1 81 ? -13.372 -5.212 6.850 1.00 98.00 81 VAL A O 1
ATOM 579 N N . GLU A 1 82 ? -12.922 -3.283 7.897 1.00 98.19 82 GLU A N 1
ATOM 580 C CA . GLU A 1 82 ? -12.767 -2.504 6.669 1.00 98.19 82 GLU A CA 1
ATOM 581 C C . GLU A 1 82 ? -11.300 -2.504 6.236 1.00 98.19 82 GLU A C 1
ATOM 583 O O . GLU A 1 82 ? -10.443 -1.968 6.932 1.00 98.19 82 GLU A O 1
ATOM 588 N N . VAL A 1 83 ? -10.985 -3.055 5.067 1.00 98.62 83 VAL A N 1
ATOM 589 C CA . VAL A 1 83 ? -9.635 -2.931 4.495 1.00 98.62 83 VAL A CA 1
ATOM 590 C C . VAL A 1 83 ? -9.639 -1.795 3.484 1.00 98.62 83 VAL A C 1
ATOM 592 O O . VAL A 1 83 ? -10.520 -1.745 2.629 1.00 98.62 83 VAL A O 1
ATOM 595 N N . ARG A 1 84 ? -8.686 -0.866 3.584 1.00 98.62 84 ARG A N 1
ATOM 596 C CA . ARG A 1 84 ? -8.570 0.308 2.706 1.00 98.62 84 ARG A CA 1
ATOM 597 C C . ARG A 1 84 ? -7.170 0.394 2.114 1.00 98.62 84 ARG A C 1
ATOM 599 O O . ARG A 1 84 ? -6.184 0.164 2.812 1.00 98.62 84 ARG A O 1
ATOM 606 N N . GLY A 1 85 ? -7.092 0.715 0.830 1.00 98.50 85 GLY A N 1
ATOM 607 C CA . GLY A 1 85 ? -5.831 0.976 0.147 1.00 98.50 85 GLY A CA 1
ATOM 608 C C . GLY A 1 85 ? -5.398 2.426 0.294 1.00 98.50 85 GLY A C 1
ATOM 609 O O . GLY A 1 85 ? -6.252 3.300 0.408 1.00 98.50 85 GLY A O 1
ATOM 610 N N . VAL A 1 86 ? -4.094 2.691 0.256 1.00 98.81 86 VAL A N 1
ATOM 611 C CA . VAL A 1 86 ? -3.556 4.055 0.217 1.00 98.81 86 VAL A CA 1
ATOM 612 C C . VAL A 1 86 ? -2.533 4.203 -0.903 1.00 98.81 86 VAL A C 1
ATOM 614 O O . VAL A 1 86 ? -1.548 3.462 -0.934 1.00 98.81 86 VAL A O 1
ATOM 617 N N . GLU A 1 87 ? -2.764 5.175 -1.784 1.00 98.56 87 GLU A N 1
ATOM 618 C CA . GLU A 1 87 ? -1.882 5.545 -2.897 1.00 98.56 87 GLU A CA 1
ATOM 619 C C . GLU A 1 87 ? -1.387 6.995 -2.755 1.00 98.56 87 GLU A C 1
ATOM 621 O O . GLU A 1 87 ? -2.094 7.842 -2.197 1.00 98.56 87 GLU A O 1
ATOM 626 N N . PRO A 1 88 ? -0.198 7.327 -3.285 1.00 98.44 88 PRO A N 1
ATOM 627 C CA . PRO A 1 88 ? 0.173 8.713 -3.536 1.00 98.44 88 PRO A CA 1
ATOM 628 C C . PRO A 1 88 ? -0.783 9.347 -4.555 1.00 98.44 88 PRO A C 1
ATOM 630 O O . PRO A 1 88 ? -1.077 8.737 -5.580 1.00 98.44 88 PRO A O 1
ATOM 633 N N . SER A 1 89 ? -1.188 10.602 -4.361 1.00 98.25 89 SER A N 1
ATOM 634 C CA . SER A 1 89 ? -2.025 11.335 -5.329 1.00 98.25 89 SER A CA 1
ATOM 635 C C . SER A 1 89 ? -1.402 11.413 -6.732 1.00 98.25 89 SER A C 1
ATOM 637 O O . SER A 1 89 ? -2.116 11.476 -7.730 1.00 98.25 89 SER A O 1
ATOM 639 N N . ALA A 1 90 ? -0.068 11.401 -6.826 1.00 97.50 90 ALA A N 1
ATOM 640 C CA . ALA A 1 90 ? 0.661 11.397 -8.095 1.00 97.50 90 ALA A CA 1
ATOM 641 C C . ALA A 1 90 ? 0.673 10.024 -8.805 1.00 97.50 90 ALA A C 1
ATOM 643 O O . ALA A 1 90 ? 1.000 9.963 -9.990 1.00 97.50 90 ALA A O 1
ATOM 644 N N . ALA A 1 91 ? 0.321 8.946 -8.098 1.00 97.56 91 ALA A N 1
ATOM 645 C CA . ALA A 1 91 ? 0.289 7.558 -8.562 1.00 97.56 91 ALA A CA 1
ATOM 646 C C . ALA A 1 91 ? -1.080 6.918 -8.241 1.00 97.56 91 ALA A C 1
ATOM 648 O O . ALA A 1 91 ? -1.165 5.890 -7.583 1.00 97.56 91 ALA A O 1
ATOM 649 N N . ASP A 1 92 ? -2.165 7.573 -8.662 1.00 98.12 92 ASP A N 1
ATOM 650 C CA . ASP A 1 92 ? -3.553 7.252 -8.299 1.00 98.12 92 ASP A CA 1
ATOM 651 C C . ASP A 1 92 ? -4.222 6.225 -9.240 1.00 98.12 92 ASP A C 1
ATOM 653 O O . ASP A 1 92 ? -5.424 6.314 -9.532 1.00 98.12 92 ASP A O 1
ATOM 657 N N . ASP A 1 93 ? -3.462 5.264 -9.779 1.00 98.12 93 ASP A N 1
ATOM 658 C CA . ASP A 1 93 ? -3.973 4.333 -10.786 1.00 98.12 93 ASP A CA 1
ATOM 659 C C . ASP A 1 93 ? -5.035 3.379 -10.238 1.00 98.12 93 ASP A C 1
ATOM 661 O O . ASP A 1 93 ? -6.057 3.168 -10.905 1.00 98.12 93 ASP A O 1
ATOM 665 N N . THR A 1 94 ? -4.874 2.843 -9.025 1.00 98.31 94 THR A N 1
ATOM 666 C CA . THR A 1 94 ? -5.885 1.963 -8.424 1.00 98.31 94 THR A CA 1
ATOM 667 C C . THR A 1 94 ? -7.128 2.754 -8.035 1.00 98.31 94 THR A C 1
ATOM 669 O O . THR A 1 94 ? -8.239 2.296 -8.308 1.00 98.31 94 THR A O 1
ATOM 672 N N . TYR A 1 95 ? -6.983 3.959 -7.483 1.00 98.50 95 TYR A N 1
ATOM 673 C CA . TYR A 1 95 ? -8.088 4.864 -7.168 1.00 98.50 95 TYR A CA 1
ATOM 674 C C . TYR A 1 95 ? -8.943 5.152 -8.410 1.00 98.50 95 TYR A C 1
ATOM 676 O O . TYR A 1 95 ? -10.165 4.959 -8.398 1.00 98.50 95 TYR A O 1
ATOM 684 N N . ARG A 1 96 ? -8.306 5.522 -9.531 1.00 98.50 96 ARG A N 1
ATOM 685 C CA . ARG A 1 96 ? -8.997 5.721 -10.817 1.00 98.50 96 ARG A CA 1
ATOM 686 C C . ARG A 1 96 ? -9.619 4.434 -11.343 1.00 98.50 96 ARG A C 1
ATOM 688 O O . ARG A 1 96 ? -10.733 4.469 -11.865 1.00 98.50 96 ARG A O 1
ATOM 695 N N . SER A 1 97 ? -8.938 3.303 -11.177 1.00 98.56 97 SER A N 1
ATOM 696 C CA . SER A 1 97 ? -9.449 1.992 -11.589 1.00 98.56 97 SER A CA 1
ATOM 697 C C . SER A 1 97 ? -10.710 1.593 -10.817 1.00 98.56 97 SER A C 1
ATOM 699 O O . SER A 1 97 ? -11.651 1.053 -11.398 1.00 98.56 97 SER A O 1
ATOM 701 N N . PHE A 1 98 ? -10.775 1.894 -9.517 1.00 98.06 98 PHE A N 1
ATOM 702 C CA . PHE A 1 98 ? -11.966 1.666 -8.694 1.00 98.06 98 PHE A CA 1
ATOM 703 C C . PHE A 1 98 ? -13.148 2.505 -9.184 1.00 98.06 98 PHE A C 1
ATOM 705 O O . PHE A 1 98 ? -14.246 1.972 -9.342 1.00 98.06 98 PHE A O 1
ATOM 712 N N . ALA A 1 99 ? -12.918 3.785 -9.491 1.00 97.31 99 ALA A N 1
ATOM 713 C CA . ALA A 1 99 ? -13.952 4.663 -10.036 1.00 97.31 99 ALA A CA 1
ATOM 714 C C . ALA A 1 99 ? -14.431 4.221 -11.434 1.00 97.31 99 ALA A C 1
ATOM 716 O O . ALA A 1 99 ? -15.621 4.301 -11.733 1.00 97.31 99 ALA A O 1
ATOM 717 N N . ALA A 1 100 ? -13.520 3.734 -12.282 1.00 97.88 100 ALA A N 1
ATOM 718 C CA . ALA A 1 100 ? -13.83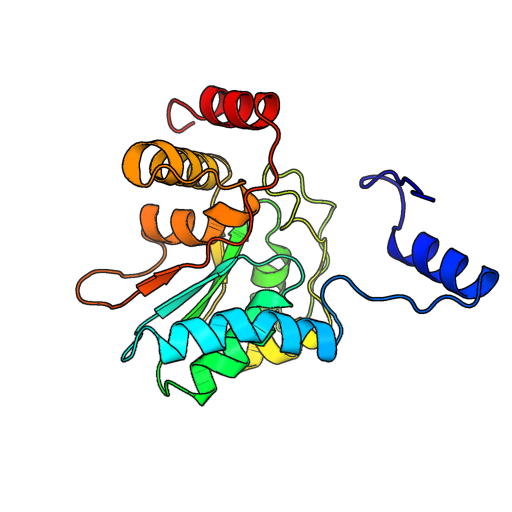2 3.255 -13.630 1.00 97.88 100 ALA A CA 1
ATOM 719 C C . ALA A 1 100 ? -14.450 1.843 -13.657 1.00 97.88 100 ALA A C 1
ATOM 721 O O . ALA A 1 100 ? -15.080 1.453 -14.640 1.00 97.88 100 ALA A O 1
ATOM 722 N N . GLY A 1 101 ? -14.263 1.054 -12.596 1.00 97.62 101 GLY A N 1
ATOM 723 C CA . GLY A 1 101 ? -14.709 -0.338 -12.513 1.00 97.62 101 GLY A CA 1
ATOM 724 C C . GLY A 1 101 ? -13.844 -1.336 -13.295 1.00 97.62 101 GLY A C 1
ATOM 725 O O . GLY A 1 101 ? -14.181 -2.523 -13.325 1.00 97.62 101 GLY A O 1
ATOM 726 N N . HIS A 1 102 ? -12.737 -0.883 -13.888 1.00 97.88 102 HIS A N 1
ATOM 727 C CA . HIS A 1 102 ? -11.739 -1.683 -14.600 1.00 97.88 102 HIS A CA 1
ATOM 728 C C . HIS A 1 102 ? -10.334 -1.092 -14.387 1.00 97.88 102 HIS A C 1
ATOM 730 O O . HIS A 1 102 ? -10.235 0.099 -14.089 1.00 97.88 102 HIS A O 1
ATOM 736 N N . PRO A 1 103 ? -9.243 -1.859 -14.588 1.00 98.00 103 PRO A N 1
ATOM 737 C CA . PRO A 1 103 ? -7.891 -1.313 -14.519 1.00 98.00 103 PRO A CA 1
ATOM 738 C C . PRO A 1 103 ? -7.692 -0.147 -15.498 1.00 98.00 103 PRO A C 1
ATOM 740 O O . PRO A 1 103 ? -8.009 -0.262 -16.687 1.00 98.00 103 PRO A O 1
ATOM 743 N N . VAL A 1 104 ? -7.163 0.963 -14.995 1.00 97.69 104 VAL A N 1
ATOM 744 C CA . VAL A 1 104 ? -6.824 2.182 -15.735 1.00 97.69 104 VAL A CA 1
ATOM 745 C C . VAL A 1 104 ? -5.313 2.340 -15.732 1.00 97.69 104 VAL A C 1
ATOM 747 O O . VAL A 1 104 ? -4.668 2.162 -14.705 1.00 97.69 104 VAL A O 1
ATOM 750 N N . GLU A 1 105 ? -4.756 2.674 -16.893 1.00 97.31 105 GLU A N 1
ATOM 751 C CA . GLU A 1 105 ? -3.341 3.002 -17.023 1.00 97.31 105 GLU A CA 1
ATOM 752 C C . GLU A 1 105 ? -3.129 4.520 -16.976 1.00 97.31 105 GLU A C 1
ATOM 754 O O . GLU A 1 105 ? -3.868 5.280 -17.608 1.00 97.31 105 GLU A O 1
ATOM 759 N N . ILE A 1 106 ? -2.105 4.956 -16.246 1.00 96.62 106 ILE A N 1
ATOM 760 C CA . ILE A 1 106 ? -1.680 6.350 -16.115 1.00 96.62 106 ILE A CA 1
ATOM 761 C C . ILE A 1 106 ? -0.266 6.554 -16.693 1.00 96.62 106 ILE A C 1
ATOM 763 O O . ILE A 1 106 ? 0.489 5.590 -16.892 1.00 96.62 106 ILE A O 1
ATOM 767 N N . PRO A 1 107 ? 0.127 7.808 -16.992 1.00 94.19 107 PRO A N 1
ATOM 768 C CA . PRO A 1 107 ? 1.525 8.140 -17.262 1.00 94.19 107 PRO A CA 1
ATOM 769 C C . PRO A 1 107 ? 2.435 7.725 -16.101 1.00 94.19 107 PRO A C 1
ATOM 771 O O . PRO A 1 107 ? 1.966 7.598 -14.976 1.00 94.19 107 PRO A O 1
ATOM 774 N N . GLN A 1 108 ? 3.735 7.543 -16.359 1.00 92.44 108 GLN A N 1
ATOM 775 C CA . GLN A 1 108 ? 4.698 7.210 -15.305 1.00 92.44 108 GLN A CA 1
ATOM 776 C C . GLN A 1 108 ? 4.620 8.241 -14.161 1.00 92.44 108 GLN A C 1
ATOM 778 O O . GLN A 1 108 ? 4.893 9.417 -14.419 1.00 92.44 108 GLN A O 1
ATOM 783 N N . PRO A 1 109 ? 4.271 7.824 -12.928 1.00 93.88 109 PRO A N 1
ATOM 784 C CA . PRO A 1 109 ? 4.177 8.746 -11.804 1.00 93.88 109 PRO A CA 1
ATOM 785 C C .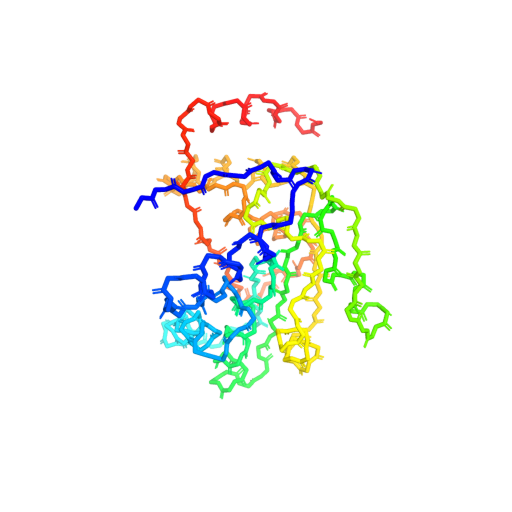 PRO A 1 109 ? 5.531 9.346 -11.432 1.00 93.88 109 PRO A C 1
ATOM 787 O O . PRO A 1 109 ? 6.538 8.630 -11.399 1.00 93.88 109 PRO A O 1
ATOM 790 N N . ASP A 1 110 ? 5.526 10.636 -11.100 1.00 94.00 110 ASP A N 1
ATOM 791 C CA . ASP A 1 110 ? 6.630 11.330 -10.435 1.00 94.00 110 ASP A CA 1
ATOM 792 C C . ASP A 1 110 ? 6.270 11.502 -8.953 1.00 94.00 110 ASP A C 1
ATOM 794 O O . ASP A 1 110 ? 5.463 12.357 -8.591 1.00 94.00 110 ASP A O 1
ATOM 798 N N . THR A 1 111 ? 6.797 10.616 -8.109 1.00 96.25 111 THR A N 1
ATOM 799 C CA . THR A 1 111 ? 6.502 10.550 -6.670 1.00 96.25 111 THR A CA 1
ATOM 800 C C . THR A 1 111 ? 7.730 10.090 -5.894 1.00 96.25 111 THR A C 1
ATOM 802 O O . THR A 1 111 ? 8.552 9.313 -6.389 1.00 96.25 111 THR A O 1
ATOM 805 N N . ILE A 1 112 ? 7.850 10.540 -4.645 1.00 96.62 112 ILE A N 1
ATOM 806 C CA . ILE A 1 112 ? 8.857 10.069 -3.692 1.00 96.62 112 ILE A CA 1
ATOM 807 C C . ILE A 1 112 ? 8.610 8.612 -3.269 1.00 96.62 112 ILE A C 1
ATOM 809 O O . ILE A 1 112 ? 9.532 7.977 -2.762 1.00 96.62 112 ILE A O 1
ATOM 813 N N . ALA A 1 113 ? 7.394 8.088 -3.460 1.00 97.00 113 ALA A N 1
ATOM 814 C CA . ALA A 1 113 ? 7.002 6.717 -3.139 1.00 97.00 113 ALA A CA 1
ATOM 815 C C . ALA A 1 113 ? 7.194 5.791 -4.349 1.00 97.00 113 ALA A C 1
ATOM 817 O O . ALA A 1 113 ? 6.253 5.300 -4.973 1.00 97.00 113 ALA A O 1
ATOM 818 N N . ASP A 1 114 ? 8.452 5.547 -4.694 1.00 92.81 114 ASP A N 1
ATOM 819 C CA . ASP A 1 114 ? 8.866 4.765 -5.857 1.00 92.81 114 ASP A CA 1
ATOM 820 C C . ASP A 1 114 ? 8.309 3.326 -5.875 1.00 92.81 114 ASP A C 1
ATOM 822 O O . ASP A 1 114 ? 7.991 2.803 -6.951 1.00 92.81 114 ASP A O 1
ATOM 826 N N . GLY A 1 115 ? 8.148 2.708 -4.704 1.00 94.12 115 GLY A N 1
ATOM 827 C CA . GLY A 1 115 ? 7.529 1.394 -4.504 1.00 94.12 115 GLY A CA 1
ATOM 828 C C . GLY A 1 115 ? 6.018 1.360 -4.769 1.00 94.12 115 GLY A C 1
ATOM 829 O O . GLY A 1 115 ? 5.470 0.285 -5.019 1.00 94.12 115 GLY A O 1
ATOM 830 N N . LEU A 1 116 ? 5.357 2.522 -4.781 1.00 96.94 116 LEU A N 1
ATOM 831 C CA . LEU A 1 116 ? 3.925 2.682 -5.064 1.00 96.94 116 LEU A CA 1
ATOM 832 C C . LEU A 1 116 ? 3.650 3.274 -6.454 1.00 96.94 116 LEU A C 1
ATOM 834 O O . LEU A 1 116 ? 2.516 3.595 -6.764 1.00 96.94 116 LEU A O 1
ATOM 838 N N . ALA A 1 117 ? 4.667 3.382 -7.317 1.00 94.94 117 ALA A N 1
ATOM 839 C CA . ALA A 1 117 ? 4.538 3.988 -8.645 1.00 94.94 117 ALA A CA 1
ATOM 840 C C . ALA A 1 117 ? 4.506 3.018 -9.854 1.00 94.94 117 ALA A C 1
ATOM 842 O O . ALA A 1 117 ? 5.223 3.253 -10.844 1.00 94.94 117 ALA A O 1
ATOM 843 N N . PRO A 1 118 ? 3.744 1.903 -9.838 1.00 93.94 118 PRO A N 1
ATOM 844 C CA . PRO A 1 118 ? 3.219 1.321 -11.071 1.00 93.94 118 PRO A CA 1
ATOM 845 C C . PRO A 1 118 ? 2.359 2.318 -11.856 1.00 93.94 118 PRO A C 1
ATOM 847 O O . PRO A 1 118 ? 1.966 3.364 -11.363 1.00 93.94 118 PRO A O 1
ATOM 850 N N . ARG A 1 119 ? 2.097 1.991 -13.121 1.00 95.38 119 ARG A N 1
ATOM 851 C CA . ARG A 1 119 ? 1.238 2.791 -14.007 1.00 95.38 119 ARG A CA 1
ATOM 852 C C . ARG A 1 119 ? -0.194 2.271 -14.076 1.00 95.38 119 ARG A C 1
ATOM 854 O O . ARG A 1 119 ? -1.012 2.862 -14.765 1.00 95.38 119 ARG A O 1
ATOM 861 N N . ARG A 1 120 ? -0.455 1.105 -13.494 1.00 96.50 120 ARG A N 1
ATOM 862 C CA . ARG A 1 120 ? -1.701 0.350 -13.611 1.00 96.50 120 ARG A CA 1
ATOM 863 C C . ARG A 1 120 ? -1.686 -0.769 -12.564 1.00 96.50 120 ARG A C 1
ATOM 865 O O . ARG A 1 120 ? -0.628 -1.405 -12.414 1.00 96.50 120 ARG A O 1
ATOM 872 N N . PRO A 1 121 ? -2.827 -1.116 -11.943 1.00 97.69 121 PRO A N 1
ATOM 873 C CA . PRO A 1 121 ? -2.885 -2.271 -11.063 1.00 97.69 121 PRO A CA 1
ATOM 874 C C . PRO A 1 121 ? -2.748 -3.579 -11.860 1.00 97.69 121 PRO A C 1
ATOM 876 O O . PRO A 1 121 ? -2.953 -3.628 -13.081 1.00 97.69 121 PRO A O 1
ATOM 879 N N . GLY A 1 122 ? -2.410 -4.662 -11.158 1.00 97.25 122 GLY A N 1
ATOM 880 C CA . GLY A 1 122 ? -2.482 -6.018 -11.708 1.00 97.25 122 GLY A CA 1
ATOM 881 C C . GLY A 1 122 ? -3.918 -6.425 -12.039 1.00 97.25 122 GLY A C 1
ATOM 882 O O . GLY A 1 122 ? -4.871 -5.918 -11.445 1.00 97.25 122 GLY A O 1
ATOM 883 N N . ASP A 1 123 ? -4.089 -7.346 -12.984 1.00 97.12 123 ASP A N 1
ATOM 884 C CA . ASP A 1 123 ? -5.421 -7.817 -13.376 1.00 97.12 123 ASP A CA 1
ATOM 885 C C . ASP A 1 123 ? -6.058 -8.649 -12.259 1.00 97.12 123 ASP A C 1
ATOM 887 O O . ASP A 1 123 ? -7.225 -8.454 -11.905 1.00 97.12 123 ASP A O 1
ATOM 891 N N . MET A 1 124 ? -5.276 -9.553 -11.660 1.00 97.88 124 MET A N 1
ATOM 892 C CA . MET A 1 124 ? -5.732 -10.400 -10.561 1.00 97.88 124 MET A CA 1
ATOM 893 C C . MET A 1 124 ? -5.911 -9.578 -9.292 1.00 97.88 124 MET A C 1
ATOM 895 O O . MET A 1 124 ? -6.930 -9.702 -8.609 1.00 97.88 124 MET A O 1
ATOM 899 N N . THR A 1 125 ? -4.936 -8.718 -8.989 1.00 98.38 125 THR A N 1
ATOM 900 C CA . THR A 1 125 ? -4.990 -7.881 -7.789 1.00 98.38 125 THR A CA 1
ATOM 901 C C . THR A 1 125 ? -6.183 -6.931 -7.836 1.00 98.38 125 THR A C 1
ATOM 903 O O . THR A 1 125 ? -6.904 -6.839 -6.846 1.00 98.38 125 THR A O 1
ATOM 906 N N . PHE A 1 126 ? -6.471 -6.290 -8.975 1.00 98.50 126 PHE A N 1
ATOM 907 C CA . PHE A 1 126 ? -7.642 -5.423 -9.121 1.00 98.50 126 PHE A CA 1
ATOM 908 C C . PHE A 1 126 ? -8.959 -6.172 -8.888 1.00 98.50 126 PHE A C 1
ATOM 910 O O . PHE A 1 126 ? -9.795 -5.713 -8.109 1.00 98.50 126 PHE A O 1
ATOM 917 N N . GLU A 1 127 ? -9.147 -7.339 -9.514 1.00 98.25 127 GLU A N 1
ATOM 918 C CA . GLU A 1 127 ? -10.380 -8.118 -9.349 1.00 98.25 127 GLU A CA 1
ATOM 919 C C . GLU A 1 127 ? -10.610 -8.565 -7.903 1.00 98.25 127 GLU A C 1
ATOM 921 O O . GLU A 1 127 ? -11.749 -8.545 -7.429 1.00 98.25 127 GLU A O 1
ATOM 926 N N . MET A 1 128 ? -9.548 -8.945 -7.190 1.00 98.44 128 MET A N 1
ATOM 927 C CA . MET A 1 128 ? -9.627 -9.280 -5.767 1.00 98.44 128 MET A CA 1
ATOM 928 C C . MET A 1 128 ? -9.947 -8.043 -4.928 1.00 98.44 128 MET A C 1
ATOM 930 O O . MET A 1 128 ? -10.895 -8.050 -4.141 1.00 98.44 128 MET A O 1
ATOM 934 N N . ASN A 1 129 ? -9.198 -6.961 -5.134 1.00 98.19 129 ASN A N 1
ATOM 935 C CA . ASN A 1 129 ? -9.330 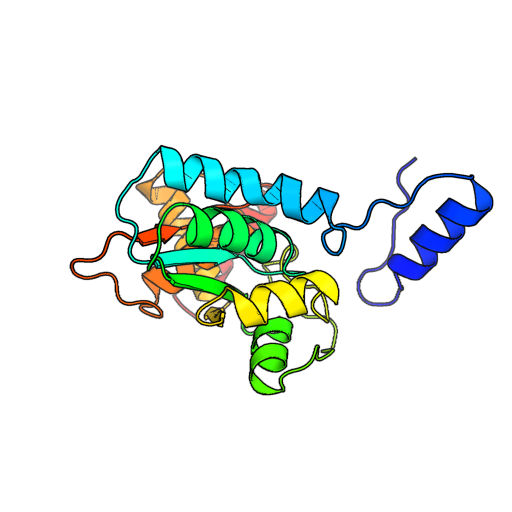-5.733 -4.361 1.00 98.19 129 ASN A CA 1
ATOM 936 C C . ASN A 1 129 ? -10.719 -5.111 -4.514 1.00 98.19 129 ASN A C 1
ATOM 938 O O . ASN A 1 129 ? -11.340 -4.768 -3.514 1.00 98.19 129 ASN A O 1
ATOM 942 N N . ARG A 1 130 ? -11.266 -5.060 -5.734 1.00 97.44 130 ARG A N 1
ATOM 943 C CA . ARG A 1 130 ? -12.623 -4.552 -5.994 1.00 97.44 130 ARG A CA 1
ATOM 944 C C . ARG A 1 130 ? -13.705 -5.294 -5.197 1.00 97.44 130 ARG A C 1
ATOM 946 O O . ARG A 1 130 ? -14.760 -4.728 -4.935 1.00 97.44 130 ARG A O 1
ATOM 953 N N . ARG A 1 131 ? -13.478 -6.565 -4.846 1.00 97.50 131 ARG A N 1
ATOM 954 C CA . ARG A 1 131 ? -14.440 -7.396 -4.100 1.00 97.50 131 ARG A CA 1
ATOM 955 C C . ARG A 1 131 ? -14.267 -7.314 -2.587 1.00 97.50 131 ARG A C 1
ATOM 957 O O . ARG A 1 131 ? -15.239 -7.540 -1.876 1.00 97.50 131 ARG A O 1
ATOM 964 N N . LEU A 1 132 ? -13.046 -7.070 -2.112 1.00 98.19 132 LEU A N 1
ATOM 965 C CA . LEU A 1 132 ? -12.674 -7.252 -0.704 1.00 98.19 132 LEU A CA 1
ATOM 966 C C . LEU A 1 132 ? -12.356 -5.944 0.032 1.00 98.19 132 LEU A C 1
ATOM 968 O O . LEU A 1 132 ? -12.355 -5.930 1.259 1.00 98.19 132 LEU A O 1
ATOM 972 N N . VAL A 1 133 ? -12.049 -4.867 -0.689 1.00 98.00 133 VAL A N 1
ATOM 973 C CA . VAL A 1 133 ? -11.540 -3.610 -0.122 1.00 98.00 133 VAL A CA 1
ATOM 974 C C . VAL A 1 133 ? -12.647 -2.556 -0.122 1.00 98.00 133 VAL A C 1
ATOM 976 O O . VAL A 1 133 ? -13.386 -2.409 -1.094 1.00 98.00 133 VAL A O 1
ATOM 979 N N . SER A 1 134 ? -12.740 -1.787 0.961 1.00 97.19 134 SER A N 1
ATOM 980 C CA . SER A 1 134 ? -13.776 -0.770 1.190 1.00 97.19 134 SER A CA 1
ATOM 981 C C . SER A 1 134 ? -13.525 0.556 0.460 1.00 97.19 134 SER A C 1
ATOM 983 O O . SER A 1 134 ? -14.401 1.420 0.429 1.00 97.19 134 SER A O 1
ATOM 985 N N . GLY A 1 135 ? -12.332 0.761 -0.097 1.00 96.88 135 GLY A N 1
ATOM 986 C CA . GLY A 1 135 ? -11.975 1.951 -0.866 1.00 96.88 135 GLY A CA 1
ATOM 987 C C . GLY A 1 135 ? -10.472 2.202 -0.921 1.00 96.88 135 GLY A C 1
ATOM 988 O O . GLY A 1 135 ? -9.692 1.507 -0.269 1.00 96.88 135 GLY A O 1
ATOM 989 N N . ILE A 1 136 ? -10.096 3.213 -1.703 1.00 98.38 136 ILE A N 1
ATOM 990 C CA . ILE A 1 136 ? -8.724 3.705 -1.837 1.00 98.38 136 ILE A CA 1
ATOM 991 C C . ILE A 1 136 ? -8.696 5.161 -1.372 1.00 98.38 136 ILE A C 1
ATOM 993 O O . ILE A 1 136 ? -9.524 5.962 -1.810 1.00 98.38 136 ILE A O 1
ATOM 997 N N . ASP A 1 137 ? -7.764 5.487 -0.487 1.00 98.44 137 ASP A N 1
ATOM 998 C CA . ASP A 1 137 ? -7.484 6.842 -0.030 1.00 98.44 137 ASP A CA 1
ATOM 999 C C . ASP A 1 137 ? -6.217 7.373 -0.705 1.00 98.44 137 ASP A C 1
ATOM 1001 O O . ASP A 1 137 ? -5.289 6.619 -1.000 1.00 98.44 137 ASP A O 1
ATOM 1005 N N . LEU A 1 138 ? -6.180 8.683 -0.938 1.00 98.56 138 LEU A N 1
ATOM 1006 C CA . LEU A 1 138 ? -5.036 9.363 -1.537 1.00 98.56 138 LEU A CA 1
ATOM 1007 C C . LEU A 1 138 ? -4.306 10.212 -0.502 1.00 98.56 138 LEU A C 1
ATOM 1009 O O . LEU A 1 138 ? -4.942 10.848 0.350 1.00 98.56 138 LEU A O 1
ATOM 1013 N N . VAL A 1 139 ? -2.981 10.231 -0.612 1.00 98.56 139 VAL A N 1
ATOM 1014 C CA . VAL A 1 139 ? -2.093 11.068 0.198 1.00 98.56 139 VAL A CA 1
ATOM 1015 C C . VAL A 1 139 ? -1.109 11.836 -0.672 1.00 98.56 139 VAL A C 1
ATOM 1017 O O . VAL A 1 139 ? -0.619 11.349 -1.687 1.00 98.56 139 VAL A O 1
ATOM 1020 N N . GLU A 1 140 ? -0.785 13.046 -0.247 1.00 98.25 140 GLU A N 1
ATOM 1021 C CA . GLU A 1 140 ? 0.198 13.899 -0.893 1.00 98.25 140 GLU A CA 1
ATOM 1022 C C . GLU A 1 140 ? 1.626 13.563 -0.438 1.00 98.25 140 GLU A C 1
ATOM 1024 O O . GLU A 1 140 ? 1.878 13.011 0.637 1.00 98.25 140 GLU A O 1
ATOM 1029 N N . GLU A 1 141 ? 2.598 13.982 -1.243 1.00 97.62 141 GLU A N 1
ATOM 1030 C CA . GLU A 1 141 ? 4.030 13.783 -0.996 1.00 97.62 141 GLU A CA 1
ATOM 1031 C C . GLU A 1 141 ? 4.474 14.302 0.386 1.00 97.62 141 GLU A C 1
ATOM 1033 O O . GLU A 1 141 ? 5.199 13.626 1.122 1.00 97.62 141 GLU A O 1
ATOM 1038 N N . HIS A 1 142 ? 4.002 15.495 0.764 1.00 97.56 142 HIS A N 1
ATOM 1039 C CA . HIS A 1 142 ? 4.323 16.118 2.050 1.00 97.56 142 HIS A CA 1
ATOM 1040 C C . HIS A 1 142 ? 3.674 15.383 3.236 1.00 97.56 142 HIS A C 1
ATOM 1042 O O . HIS A 1 142 ? 4.240 15.371 4.329 1.00 97.56 142 HIS A O 1
ATOM 1048 N N . GLU A 1 143 ? 2.526 14.728 3.031 1.00 98.25 143 GLU A N 1
ATOM 1049 C CA . GLU A 1 143 ? 1.844 13.929 4.057 1.00 98.25 143 GLU A CA 1
ATOM 1050 C C . GLU A 1 143 ? 2.632 12.641 4.337 1.00 98.25 143 GLU A C 1
ATOM 1052 O O . GLU A 1 143 ? 2.860 12.288 5.497 1.00 98.25 143 GLU A O 1
ATOM 1057 N N . MET A 1 144 ? 3.147 11.986 3.289 1.00 98.38 144 MET A N 1
ATOM 1058 C CA . MET A 1 144 ? 4.060 10.845 3.434 1.00 98.38 144 MET A CA 1
ATOM 1059 C C . MET A 1 144 ? 5.353 11.242 4.153 1.00 98.38 144 MET A C 1
ATOM 1061 O O . MET A 1 144 ? 5.786 10.549 5.076 1.00 98.38 144 MET A O 1
ATOM 1065 N N . ALA A 1 145 ? 5.944 12.388 3.805 1.00 98.19 145 ALA A N 1
ATOM 1066 C CA . ALA A 1 145 ? 7.133 12.897 4.489 1.00 98.19 145 ALA A CA 1
ATOM 1067 C C . ALA A 1 145 ? 6.866 13.230 5.973 1.00 98.19 145 ALA A C 1
ATOM 1069 O O . ALA A 1 145 ? 7.704 12.950 6.837 1.00 98.19 145 ALA A O 1
ATOM 1070 N N . ALA A 1 146 ? 5.690 13.775 6.298 1.00 98.19 146 ALA A N 1
ATOM 1071 C CA . ALA A 1 146 ? 5.274 14.015 7.678 1.00 98.19 146 ALA A CA 1
ATOM 1072 C C . ALA A 1 146 ? 5.109 12.702 8.464 1.00 98.19 146 ALA A C 1
ATOM 1074 O O . ALA A 1 146 ? 5.558 12.615 9.611 1.00 98.19 146 ALA A O 1
ATOM 1075 N N . ALA A 1 147 ? 4.543 11.662 7.845 1.00 98.31 147 ALA A N 1
ATOM 1076 C CA . ALA A 1 147 ? 4.442 10.333 8.442 1.00 98.31 147 ALA A CA 1
ATOM 1077 C C . ALA A 1 147 ? 5.823 9.702 8.687 1.00 98.31 147 ALA A C 1
ATOM 1079 O O . ALA A 1 147 ? 6.075 9.198 9.785 1.00 98.31 147 ALA A O 1
ATOM 1080 N N . MET A 1 148 ? 6.755 9.806 7.731 1.00 98.31 148 MET A N 1
ATOM 1081 C CA . MET A 1 148 ? 8.150 9.377 7.918 1.00 98.31 148 MET A CA 1
ATOM 1082 C C . MET A 1 148 ? 8.802 10.077 9.115 1.00 98.31 148 MET A C 1
ATOM 1084 O O . MET A 1 148 ? 9.417 9.426 9.965 1.00 98.31 148 MET A O 1
ATOM 1088 N N . ARG A 1 149 ? 8.644 11.405 9.217 1.00 97.94 149 ARG A N 1
ATOM 1089 C CA . ARG A 1 149 ? 9.160 12.188 10.347 1.00 97.94 149 ARG A CA 1
ATOM 1090 C C . ARG A 1 149 ? 8.579 11.697 11.663 1.00 97.94 149 ARG A C 1
ATOM 1092 O O . ARG A 1 149 ? 9.326 11.467 12.610 1.00 97.94 149 ARG A O 1
ATOM 1099 N N . PHE A 1 150 ? 7.262 11.522 11.725 1.00 98.38 150 PHE A N 1
ATOM 1100 C CA . PHE A 1 150 ? 6.584 11.052 12.926 1.00 98.38 150 PHE A CA 1
ATOM 1101 C C . PHE A 1 150 ? 7.101 9.675 13.362 1.00 98.38 150 PHE A C 1
ATOM 1103 O O . PHE A 1 150 ? 7.448 9.493 14.531 1.00 98.38 150 PHE A O 1
ATOM 1110 N N . LEU A 1 151 ? 7.225 8.729 12.427 1.00 98.50 151 LEU A N 1
ATOM 1111 C CA . LEU A 1 151 ? 7.759 7.387 12.677 1.00 98.50 151 LEU A CA 1
ATOM 1112 C C . LEU A 1 151 ? 9.179 7.442 13.252 1.00 98.50 151 LEU A C 1
ATOM 1114 O O . LEU A 1 151 ? 9.470 6.796 14.262 1.00 98.50 151 LEU A O 1
ATOM 1118 N N . PHE A 1 152 ? 10.038 8.291 12.699 1.00 98.00 152 PHE A N 1
ATOM 1119 C CA . PHE A 1 152 ? 11.401 8.462 13.193 1.00 98.00 15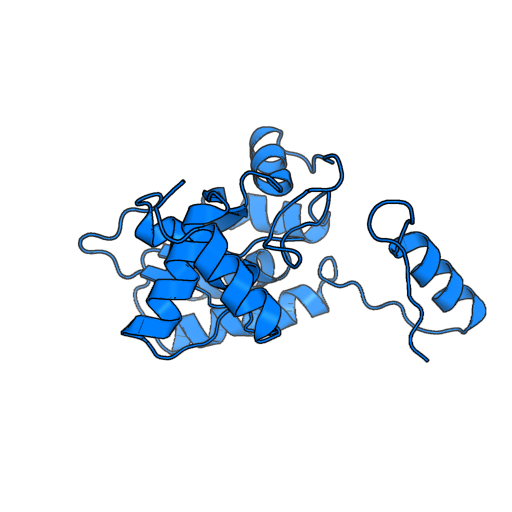2 PHE A CA 1
ATOM 1120 C C . PHE A 1 152 ? 11.461 9.171 14.560 1.00 98.00 152 PHE A C 1
ATOM 1122 O O . PHE A 1 152 ? 12.129 8.729 15.502 1.00 98.00 152 PHE A O 1
ATOM 1129 N N . GLU A 1 153 ? 10.746 10.281 14.720 1.00 97.31 153 GLU A N 1
ATOM 1130 C CA . GLU A 1 153 ? 10.820 11.119 15.916 1.00 97.31 153 GLU A CA 1
ATOM 1131 C C . GLU A 1 153 ? 10.082 10.516 17.115 1.00 97.31 153 GLU A C 1
ATOM 1133 O O . GLU A 1 153 ? 10.524 10.706 18.253 1.00 97.31 153 GLU A O 1
ATOM 1138 N N . ARG A 1 154 ? 8.996 9.773 16.889 1.00 98.12 154 ARG A N 1
ATOM 1139 C CA . ARG A 1 154 ? 8.149 9.224 17.958 1.00 98.12 154 ARG A CA 1
ATOM 1140 C C . ARG A 1 154 ? 8.348 7.735 18.181 1.00 98.12 154 ARG A C 1
ATOM 1142 O O . ARG A 1 154 ? 8.401 7.318 19.332 1.00 98.12 154 ARG A O 1
ATOM 1149 N N . LEU A 1 155 ? 8.505 6.961 17.110 1.00 97.69 155 LEU A N 1
ATOM 1150 C CA . LEU A 1 155 ? 8.598 5.499 17.179 1.00 97.69 155 LEU A CA 1
ATOM 1151 C C . LEU A 1 155 ? 10.027 4.980 16.973 1.00 97.69 155 LEU A C 1
ATOM 1153 O O . LEU A 1 155 ? 10.287 3.810 17.227 1.00 97.69 155 LEU A O 1
ATOM 1157 N N . LYS A 1 156 ? 10.965 5.852 16.567 1.00 97.94 156 LYS A N 1
ATOM 1158 C CA . LYS A 1 156 ? 12.360 5.496 16.239 1.00 97.94 156 LYS A CA 1
ATOM 1159 C C . LYS A 1 156 ? 12.460 4.468 15.111 1.00 97.94 156 LYS A C 1
ATOM 1161 O O . LYS A 1 156 ? 13.453 3.754 15.010 1.00 97.94 156 LYS A O 1
ATOM 1166 N N . LEU A 1 157 ? 11.444 4.435 14.252 1.00 98.19 157 LEU A N 1
ATOM 1167 C CA . LEU A 1 157 ? 11.395 3.590 13.070 1.00 98.19 157 LEU A CA 1
ATOM 1168 C C . LEU A 1 157 ? 11.848 4.396 11.855 1.00 98.19 157 LEU A C 1
ATOM 1170 O O . LEU A 1 157 ? 11.376 5.511 11.631 1.00 98.19 157 LEU A O 1
ATOM 1174 N N . VAL A 1 158 ? 12.757 3.822 11.071 1.00 98.06 158 VAL A N 1
ATOM 1175 C CA . VAL A 1 158 ? 13.107 4.339 9.746 1.00 98.06 158 VAL A CA 1
ATOM 1176 C C . VAL A 1 158 ? 12.190 3.657 8.743 1.00 98.06 158 VAL A C 1
ATOM 1178 O O . VAL A 1 158 ? 12.218 2.436 8.608 1.00 98.06 158 VAL A O 1
ATOM 11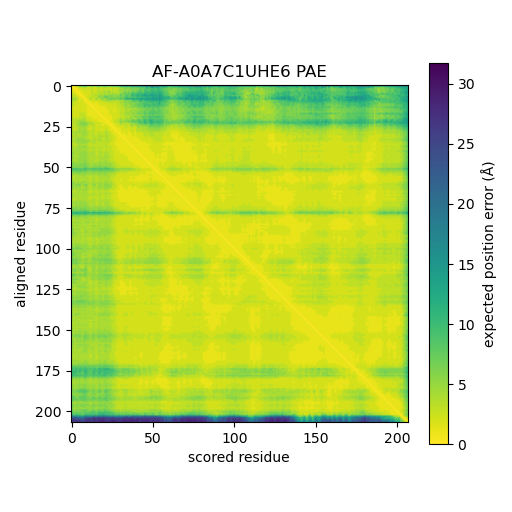81 N N . VAL A 1 159 ? 11.358 4.451 8.080 1.00 98.38 159 VAL A N 1
ATOM 1182 C CA . VAL A 1 159 ? 10.364 3.990 7.108 1.00 98.38 159 VAL A CA 1
ATOM 1183 C C . VAL A 1 159 ? 10.523 4.837 5.850 1.00 98.38 159 VAL A C 1
ATOM 1185 O O . VAL A 1 159 ? 10.746 6.046 5.939 1.00 98.38 159 VAL A O 1
ATOM 1188 N N . GLU A 1 160 ? 10.475 4.194 4.688 1.00 98.19 160 GLU A N 1
ATOM 1189 C CA . GLU A 1 160 ? 10.556 4.864 3.387 1.00 98.19 160 GLU A CA 1
ATOM 1190 C C . GLU A 1 160 ? 9.200 5.505 3.025 1.00 98.19 160 GLU A C 1
ATOM 1192 O O . GLU A 1 160 ? 8.185 5.147 3.629 1.00 98.19 160 GLU A O 1
ATOM 1197 N N . PRO A 1 161 ? 9.123 6.412 2.035 1.00 98.19 161 PRO A N 1
ATOM 1198 C CA . PRO A 1 161 ? 7.867 7.088 1.710 1.00 98.19 161 PRO A CA 1
ATOM 1199 C C . PRO A 1 161 ? 6.726 6.122 1.373 1.00 98.19 161 PRO A C 1
ATOM 1201 O O . PRO A 1 161 ? 5.642 6.227 1.944 1.00 98.19 161 PRO A O 1
ATOM 1204 N N . SER A 1 162 ? 7.004 5.113 0.539 1.00 98.38 162 SER A N 1
ATOM 1205 C CA . SER A 1 162 ? 6.068 4.035 0.194 1.00 98.38 162 SER A CA 1
ATOM 1206 C C . SER A 1 162 ? 5.531 3.314 1.436 1.00 98.38 162 SER A C 1
ATOM 1208 O O . SER A 1 162 ? 4.335 3.052 1.550 1.00 98.38 162 SER A O 1
ATOM 1210 N N . GLY A 1 163 ? 6.410 3.036 2.403 1.00 98.19 163 GLY A N 1
ATOM 1211 C CA . GLY A 1 163 ? 6.063 2.376 3.659 1.00 98.19 163 GLY A CA 1
ATOM 1212 C C . GLY A 1 163 ? 5.273 3.242 4.632 1.00 98.19 163 GLY A C 1
ATOM 1213 O O . GLY A 1 163 ? 4.623 2.702 5.522 1.00 98.19 163 GLY A O 1
ATOM 1214 N N . ALA A 1 164 ? 5.309 4.564 4.473 1.00 98.50 164 ALA A N 1
ATOM 1215 C CA . ALA A 1 164 ? 4.646 5.510 5.362 1.00 98.50 164 ALA A CA 1
ATOM 1216 C C . ALA A 1 164 ? 3.262 5.959 4.859 1.00 98.50 164 ALA A C 1
ATOM 1218 O O . ALA A 1 164 ? 2.521 6.574 5.626 1.00 98.50 164 ALA A O 1
ATOM 1219 N N . ALA A 1 165 ? 2.889 5.642 3.612 1.00 98.62 165 ALA A N 1
ATOM 1220 C CA . ALA A 1 165 ? 1.654 6.117 2.984 1.00 98.62 165 ALA A CA 1
ATOM 1221 C C . ALA A 1 165 ? 0.392 5.788 3.801 1.00 98.62 165 ALA A C 1
ATOM 1223 O O . ALA A 1 165 ? -0.422 6.672 4.068 1.00 98.62 165 ALA A O 1
ATOM 1224 N N . ALA A 1 166 ? 0.258 4.551 4.291 1.00 98.62 166 ALA A N 1
ATOM 1225 C CA . ALA A 1 166 ? -0.892 4.157 5.106 1.00 98.62 166 ALA A CA 1
ATOM 1226 C C . ALA A 1 166 ? -1.010 4.977 6.406 1.00 98.62 166 ALA A C 1
ATOM 1228 O O . ALA A 1 166 ? -2.112 5.348 6.811 1.00 98.62 166 ALA A O 1
ATOM 1229 N N . LEU A 1 167 ? 0.115 5.316 7.045 1.00 98.62 167 LEU A N 1
ATOM 1230 C CA . LEU A 1 167 ? 0.104 6.183 8.224 1.00 98.62 167 LEU A CA 1
ATOM 1231 C C . LEU A 1 167 ? -0.219 7.635 7.856 1.00 98.62 167 LEU A C 1
ATOM 1233 O O . LEU A 1 167 ? -0.928 8.304 8.607 1.00 98.62 167 LEU A O 1
ATOM 1237 N N . ALA A 1 168 ? 0.261 8.115 6.708 1.00 98.50 168 ALA A N 1
ATOM 1238 C CA . ALA A 1 168 ? -0.058 9.451 6.218 1.00 98.50 168 ALA A CA 1
ATOM 1239 C C . ALA A 1 168 ? -1.574 9.644 6.072 1.00 98.50 168 ALA A C 1
ATOM 1241 O O . ALA A 1 168 ? -2.107 10.639 6.552 1.00 98.50 168 ALA A O 1
ATOM 1242 N N . ALA A 1 169 ? -2.296 8.650 5.545 1.00 98.56 169 ALA A N 1
ATOM 1243 C CA . ALA A 1 169 ? -3.754 8.718 5.426 1.00 98.56 169 ALA A CA 1
ATOM 1244 C C . ALA A 1 169 ? -4.452 8.864 6.790 1.00 98.56 169 ALA A C 1
ATOM 1246 O O . ALA A 1 169 ? -5.411 9.629 6.921 1.00 98.56 169 ALA A O 1
ATOM 1247 N N . VAL A 1 170 ? -3.947 8.179 7.821 1.00 98.25 170 VAL A N 1
ATOM 1248 C CA . VAL A 1 170 ? -4.440 8.324 9.198 1.00 98.25 170 VAL A CA 1
ATOM 1249 C C . VAL A 1 170 ? -4.153 9.723 9.744 1.00 98.25 170 VAL A C 1
ATOM 1251 O O . VAL A 1 170 ? -5.058 10.382 10.254 1.00 98.25 170 VAL A O 1
ATOM 1254 N N . MET A 1 171 ? -2.911 10.196 9.622 1.00 97.81 171 MET A N 1
ATOM 1255 C CA . MET A 1 171 ? -2.492 11.503 10.141 1.00 97.81 171 MET A CA 1
ATOM 1256 C C 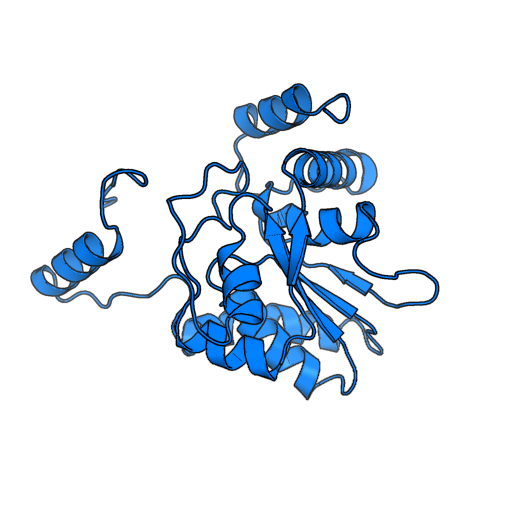. MET A 1 171 ? -3.212 12.672 9.457 1.00 97.81 171 MET A C 1
ATOM 1258 O O . MET A 1 171 ? -3.466 13.690 10.098 1.00 97.81 171 MET A O 1
ATOM 1262 N N . SER A 1 172 ? -3.588 12.498 8.193 1.00 97.19 172 SER A N 1
ATOM 1263 C CA . SER A 1 172 ? -4.341 13.470 7.399 1.00 97.19 172 SER A CA 1
ATOM 1264 C C . SER A 1 172 ? -5.861 13.352 7.541 1.00 97.19 172 SER A C 1
ATOM 1266 O O . SER A 1 172 ? -6.603 14.040 6.842 1.00 97.19 172 SER A O 1
ATOM 1268 N N . GLY A 1 173 ? -6.355 12.479 8.426 1.00 96.19 173 GLY A N 1
ATOM 1269 C CA . GLY A 1 173 ? -7.786 12.349 8.707 1.00 96.19 173 GLY A CA 1
ATOM 1270 C C . GLY A 1 173 ? -8.607 11.774 7.550 1.00 96.19 173 GLY A C 1
ATOM 1271 O O . GLY A 1 173 ? -9.811 12.014 7.483 1.00 96.19 173 GLY A O 1
ATOM 1272 N N . ARG A 1 174 ? -7.983 11.011 6.639 1.00 94.81 174 ARG A N 1
ATOM 1273 C CA . ARG A 1 174 ? -8.689 10.328 5.536 1.00 94.81 174 ARG A CA 1
ATOM 1274 C C . ARG A 1 174 ? -9.579 9.196 6.036 1.00 94.81 174 ARG A C 1
ATOM 1276 O O . ARG A 1 174 ? -10.554 8.841 5.382 1.00 94.81 174 ARG A O 1
ATOM 1283 N N . VAL A 1 175 ? -9.265 8.662 7.215 1.00 91.31 175 VAL A N 1
ATOM 1284 C CA . VAL A 1 175 ? -9.990 7.558 7.842 1.00 91.31 175 VAL A CA 1
ATOM 1285 C C . VAL A 1 175 ? -10.399 7.948 9.265 1.00 91.31 175 VAL A C 1
ATOM 1287 O O . VAL A 1 175 ? -9.588 8.518 9.998 1.00 91.31 175 VAL A O 1
ATOM 1290 N N . PRO A 1 176 ? -11.645 7.662 9.688 1.00 91.12 176 PRO A N 1
ATOM 1291 C CA . PRO A 1 176 ? -12.072 7.888 11.065 1.00 91.12 176 PRO A CA 1
ATOM 1292 C C . PRO A 1 176 ? -11.294 6.984 12.028 1.00 91.12 176 PRO A C 1
ATOM 1294 O O . PRO A 1 176 ? -11.235 5.772 11.836 1.00 91.12 176 PRO A O 1
ATOM 1297 N N . VAL A 1 177 ? -10.745 7.571 13.090 1.00 94.75 177 VAL A N 1
ATOM 1298 C CA . VAL A 1 177 ? -9.965 6.838 14.106 1.00 94.75 177 VAL A CA 1
ATOM 1299 C C . VAL A 1 177 ? -10.566 6.893 15.508 1.00 94.75 177 VAL A C 1
ATOM 1301 O O . VAL A 1 177 ? -10.262 6.045 16.341 1.00 94.75 177 VAL A O 1
ATOM 1304 N N . GLU A 1 178 ? -11.429 7.872 15.788 1.00 94.62 178 GLU A N 1
ATOM 1305 C CA . GLU A 1 178 ? -11.987 8.070 17.127 1.00 94.62 178 GLU A CA 1
ATOM 1306 C C . GLU A 1 178 ? -12.845 6.868 17.540 1.00 94.62 178 GLU A C 1
ATOM 1308 O O . GLU A 1 178 ? -13.799 6.506 16.851 1.00 94.62 178 GLU A O 1
ATOM 1313 N N . GLY A 1 179 ? -12.488 6.240 18.662 1.00 95.69 179 GLY A N 1
ATOM 1314 C CA . GLY A 1 179 ? -13.168 5.046 19.167 1.00 95.69 179 GLY A CA 1
ATOM 1315 C C . GLY A 1 179 ? -12.999 3.785 18.309 1.00 95.69 179 GLY A C 1
ATOM 1316 O O . GLY A 1 179 ? -13.684 2.805 18.589 1.00 95.69 179 GLY A O 1
ATOM 1317 N N . ARG A 1 180 ? -12.116 3.791 17.297 1.00 96.75 180 ARG A N 1
ATOM 1318 C CA . ARG A 1 180 ? -11.881 2.658 16.387 1.00 96.75 180 ARG A CA 1
ATOM 1319 C C . ARG A 1 180 ? -10.505 2.027 16.599 1.00 96.75 180 ARG A C 1
ATOM 1321 O O . ARG A 1 180 ? -9.519 2.708 16.882 1.00 96.75 180 ARG A O 1
ATOM 1328 N N . ARG A 1 181 ? -10.417 0.713 16.414 1.00 97.38 181 ARG A N 1
ATOM 1329 C CA . ARG A 1 181 ? -9.172 -0.062 16.369 1.00 97.38 181 ARG A CA 1
ATOM 1330 C C . ARG A 1 181 ? -8.662 -0.096 14.934 1.00 97.38 181 ARG A C 1
ATOM 1332 O O . ARG A 1 181 ? -9.208 -0.801 14.087 1.00 97.38 181 ARG A O 1
ATOM 1339 N N . VAL A 1 182 ? -7.616 0.689 14.673 1.00 98.19 182 VAL A N 1
ATOM 1340 C CA . VAL A 1 182 ? -7.065 0.895 13.329 1.00 98.19 182 VAL A CA 1
ATOM 1341 C C . VAL A 1 182 ? -5.697 0.230 13.189 1.00 98.19 182 VAL A C 1
ATOM 1343 O O . VAL A 1 182 ? -4.761 0.558 13.917 1.00 98.19 182 VAL A O 1
ATOM 1346 N N . GLY A 1 183 ? -5.582 -0.693 12.236 1.00 98.25 183 GLY A N 1
ATOM 1347 C CA . GLY A 1 183 ? -4.318 -1.266 11.786 1.00 98.25 183 GLY A CA 1
ATOM 1348 C C . GLY A 1 183 ? -3.707 -0.441 10.654 1.00 98.25 183 GLY A C 1
ATOM 1349 O O . GLY A 1 183 ? -4.412 0.029 9.763 1.00 98.25 183 GLY A O 1
ATOM 1350 N N . VAL A 1 184 ? -2.387 -0.275 10.668 1.00 98.31 184 VAL A N 1
ATOM 1351 C CA . VAL A 1 184 ? -1.645 0.469 9.641 1.00 98.31 184 VAL A CA 1
ATOM 1352 C C . VAL A 1 184 ? -0.438 -0.355 9.226 1.00 98.31 184 VAL A C 1
ATOM 1354 O O . VAL A 1 184 ? 0.373 -0.728 10.075 1.00 98.31 184 VAL A O 1
ATOM 1357 N N . THR A 1 185 ? -0.293 -0.636 7.932 1.00 97.62 185 THR A N 1
ATOM 1358 C CA . THR A 1 185 ? 0.909 -1.312 7.430 1.00 97.62 185 THR A CA 1
ATOM 1359 C C . THR A 1 185 ? 2.081 -0.344 7.319 1.00 97.62 185 THR A C 1
ATOM 1361 O O . THR A 1 185 ? 1.932 0.732 6.746 1.00 97.62 185 THR A O 1
ATOM 1364 N N . LEU A 1 186 ? 3.260 -0.770 7.774 1.00 98.12 186 LEU A N 1
ATOM 1365 C CA . LEU A 1 186 ? 4.538 -0.111 7.499 1.00 98.12 186 LEU A CA 1
ATOM 1366 C C . LEU A 1 186 ? 5.353 -1.021 6.575 1.00 98.12 186 LEU A C 1
ATOM 1368 O O . LEU A 1 186 ? 5.963 -1.982 7.036 1.00 98.12 186 LEU A O 1
ATOM 1372 N N . THR A 1 187 ? 5.296 -0.786 5.262 1.00 96.56 187 THR A N 1
ATOM 1373 C CA . THR A 1 187 ? 5.665 -1.825 4.276 1.00 96.56 187 THR A CA 1
ATOM 1374 C C . THR A 1 187 ? 7.151 -1.899 3.936 1.00 96.56 187 THR A C 1
ATOM 1376 O O . THR A 1 187 ? 7.579 -2.881 3.336 1.00 96.56 187 THR A O 1
ATOM 1379 N N . GLY A 1 188 ? 7.946 -0.889 4.297 1.00 95.25 188 GLY A N 1
ATOM 1380 C CA . GLY A 1 188 ? 9.359 -0.836 3.927 1.00 95.25 188 GLY A CA 1
ATOM 1381 C C . GLY A 1 188 ? 10.126 0.317 4.566 1.00 95.25 188 GLY A C 1
ATOM 1382 O O . GLY A 1 188 ? 9.561 1.344 4.938 1.00 95.25 188 GLY A O 1
ATOM 1383 N N . GLY A 1 189 ? 11.438 0.132 4.694 1.00 95.50 189 GLY A N 1
ATOM 1384 C CA . GLY A 1 189 ? 12.389 1.120 5.211 1.00 95.50 189 GLY A CA 1
ATOM 1385 C C . GLY A 1 189 ? 13.678 1.168 4.391 1.00 95.50 189 GLY A C 1
ATOM 1386 O O . GLY A 1 189 ? 14.724 1.535 4.923 1.00 95.50 189 GLY A O 1
ATOM 1387 N N . ASN A 1 190 ? 13.625 0.747 3.122 1.00 94.75 190 ASN A N 1
ATOM 1388 C CA . ASN A 1 190 ? 14.777 0.618 2.236 1.00 94.75 190 ASN A CA 1
ATOM 1389 C C . ASN A 1 190 ? 15.110 1.973 1.604 1.00 94.75 190 ASN A C 1
ATOM 1391 O O . ASN A 1 190 ? 14.893 2.210 0.420 1.00 94.75 190 ASN A O 1
ATOM 1395 N N . ILE A 1 191 ? 15.661 2.870 2.414 1.00 96.56 191 ILE A N 1
ATOM 1396 C CA . ILE A 1 191 ? 16.031 4.221 1.998 1.00 96.56 191 ILE A CA 1
ATOM 1397 C C . ILE A 1 191 ? 17.458 4.542 2.434 1.00 96.56 191 ILE A C 1
ATOM 1399 O O . ILE A 1 191 ? 17.870 4.212 3.549 1.00 96.56 191 ILE A O 1
ATOM 1403 N N . ASP A 1 192 ? 18.232 5.188 1.562 1.00 95.75 192 ASP A N 1
ATOM 1404 C CA . ASP A 1 192 ? 19.551 5.685 1.937 1.00 95.75 192 ASP A CA 1
ATOM 1405 C C . ASP A 1 192 ? 19.443 6.945 2.812 1.00 95.75 192 ASP A C 1
ATOM 1407 O O . ASP A 1 192 ? 18.479 7.713 2.758 1.00 95.75 192 ASP A O 1
ATOM 1411 N N . THR A 1 193 ? 20.452 7.170 3.650 1.00 96.12 193 THR A N 1
ATOM 1412 C CA . THR A 1 193 ? 20.439 8.270 4.624 1.00 96.12 193 THR A CA 1
ATOM 1413 C C . THR A 1 193 ? 20.405 9.648 3.967 1.00 96.12 193 THR A C 1
ATOM 1415 O O . THR A 1 193 ? 19.815 10.569 4.535 1.00 96.12 193 THR A O 1
ATOM 1418 N N . GLY A 1 194 ? 21.008 9.794 2.782 1.00 97.38 194 GLY A N 1
ATOM 1419 C CA . GLY A 1 194 ? 21.010 11.038 2.020 1.00 97.38 194 GLY A CA 1
ATOM 1420 C C . GLY A 1 194 ? 19.608 11.385 1.543 1.00 97.38 194 GLY A C 1
ATOM 1421 O O . GLY A 1 194 ? 19.109 12.468 1.851 1.00 97.38 194 GLY A O 1
ATOM 1422 N N . ARG A 1 195 ? 18.938 10.438 0.883 1.00 96.50 195 ARG A N 1
ATOM 1423 C CA . ARG A 1 195 ? 17.561 10.591 0.411 1.00 96.50 195 ARG A CA 1
ATOM 1424 C C . ARG A 1 195 ? 16.576 10.795 1.556 1.00 96.50 195 ARG A C 1
ATOM 1426 O O . ARG A 1 195 ? 15.692 11.641 1.456 1.00 96.50 195 ARG A O 1
ATOM 1433 N N . PHE A 1 196 ? 16.741 10.073 2.663 1.00 97.31 196 PHE A N 1
ATOM 1434 C CA . PHE A 1 196 ? 15.912 10.261 3.854 1.00 97.31 196 PHE A CA 1
ATOM 1435 C C . PHE A 1 196 ? 16.024 11.693 4.393 1.00 97.31 196 PHE A C 1
ATOM 1437 O O . PHE A 1 196 ? 15.011 12.364 4.599 1.00 97.31 196 PHE A O 1
ATOM 1444 N N . ALA A 1 197 ? 17.251 12.192 4.572 1.00 96.62 197 ALA A N 1
ATOM 1445 C CA . ALA A 1 197 ? 17.482 13.557 5.031 1.00 96.62 197 ALA A CA 1
ATOM 1446 C C . ALA A 1 197 ? 16.963 14.596 4.022 1.00 96.62 197 ALA A C 1
ATOM 1448 O O . ALA A 1 197 ? 16.352 15.583 4.431 1.00 96.62 197 ALA A O 1
ATOM 1449 N N . GLU A 1 198 ? 17.156 14.364 2.721 1.00 96.88 198 GLU A N 1
ATOM 1450 C CA . GLU A 1 198 ? 16.659 15.224 1.642 1.00 96.88 198 GLU A CA 1
ATOM 1451 C C . GLU A 1 198 ? 15.136 15.377 1.709 1.00 96.88 198 GLU A C 1
ATOM 1453 O O . GLU A 1 198 ? 14.649 16.502 1.767 1.00 96.88 198 GLU A O 1
ATOM 1458 N N . ILE A 1 199 ? 14.386 14.270 1.768 1.00 96.31 199 ILE A N 1
ATOM 1459 C CA . ILE A 1 199 ? 12.915 14.284 1.834 1.00 96.31 199 ILE A CA 1
ATOM 1460 C C . ILE A 1 199 ? 12.441 15.037 3.079 1.00 96.31 199 ILE A C 1
ATOM 1462 O O . ILE A 1 199 ? 11.592 15.925 2.983 1.00 96.31 199 ILE A O 1
ATOM 1466 N N . LEU A 1 200 ? 13.019 14.737 4.246 1.00 94.81 200 LEU A N 1
ATOM 1467 C CA . LEU A 1 200 ? 12.654 15.425 5.483 1.00 94.81 200 LEU A CA 1
ATOM 1468 C C . LEU A 1 200 ? 13.026 16.911 5.470 1.00 94.81 200 LEU A C 1
ATOM 1470 O O . LEU A 1 200 ? 12.378 17.699 6.153 1.00 94.81 200 LEU A O 1
ATOM 1474 N N . SER A 1 201 ? 14.055 17.310 4.730 1.00 94.25 201 SER A N 1
ATOM 1475 C CA . SER A 1 201 ? 14.433 18.720 4.606 1.00 94.25 201 SER A CA 1
ATOM 1476 C C . SER A 1 201 ? 13.524 19.443 3.614 1.00 94.25 201 SER A C 1
ATOM 1478 O O . SER A 1 201 ? 13.077 20.552 3.886 1.00 94.25 201 SER A O 1
ATOM 1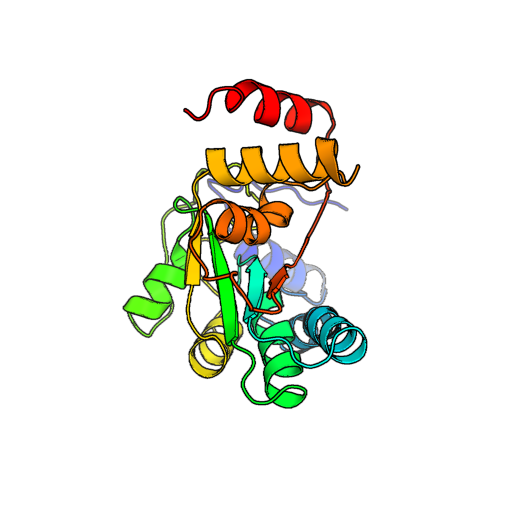480 N N . ARG A 1 202 ? 13.209 18.791 2.489 1.00 93.31 202 ARG A N 1
ATOM 1481 C CA . ARG A 1 202 ? 12.351 19.319 1.425 1.00 93.31 202 ARG A CA 1
ATOM 1482 C C . ARG A 1 202 ? 10.942 19.634 1.922 1.00 93.31 202 ARG A C 1
ATOM 1484 O O . ARG A 1 202 ? 10.412 20.669 1.551 1.00 93.31 202 ARG A O 1
ATOM 1491 N N . TYR A 1 203 ? 10.376 18.778 2.774 1.00 88.31 203 TYR A N 1
ATOM 1492 C CA . TYR A 1 203 ? 9.007 18.910 3.289 1.00 88.31 203 TYR A CA 1
ATOM 1493 C C . TYR A 1 203 ? 8.965 19.309 4.777 1.00 88.31 203 TYR A C 1
ATOM 1495 O O . TYR A 1 203 ? 8.117 18.839 5.537 1.00 88.31 203 TYR A O 1
ATOM 1503 N N . HIS A 1 204 ? 9.917 20.125 5.241 1.00 76.12 204 HIS A N 1
ATOM 1504 C CA . HIS A 1 204 ? 9.990 20.530 6.651 1.00 76.12 204 HIS A CA 1
ATOM 1505 C C . HIS A 1 204 ? 8.823 21.434 7.089 1.00 76.12 204 HIS A C 1
ATOM 1507 O O . HIS A 1 204 ? 8.357 21.294 8.218 1.00 76.12 204 HIS A O 1
ATOM 1513 N N . ASP A 1 205 ? 8.300 22.270 6.184 1.00 63.75 205 ASP A N 1
ATOM 1514 C CA . ASP A 1 205 ? 7.350 23.347 6.509 1.00 63.75 205 ASP A CA 1
ATOM 1515 C C . ASP A 1 205 ? 5.909 23.113 6.004 1.00 63.75 205 ASP A C 1
ATOM 1517 O O . ASP A 1 205 ? 5.107 24.042 5.957 1.00 63.75 205 ASP A O 1
ATOM 1521 N N . GLY A 1 206 ? 5.536 21.877 5.648 1.00 54.06 206 GLY A N 1
ATOM 1522 C CA . GLY A 1 206 ? 4.157 21.558 5.235 1.00 54.06 206 GLY A CA 1
ATOM 1523 C C . GLY A 1 206 ? 3.722 22.179 3.896 1.00 54.06 206 GLY A C 1
ATOM 1524 O O . GLY A 1 206 ? 2.526 22.375 3.669 1.00 54.06 206 GLY A O 1
ATOM 1525 N N . HIS A 1 207 ? 4.683 22.488 3.022 1.00 44.59 207 HIS A N 1
ATOM 1526 C CA . HIS A 1 207 ? 4.488 22.931 1.639 1.00 44.59 207 HIS A CA 1
ATOM 1527 C C . HIS A 1 207 ? 5.288 22.048 0.682 1.00 44.59 207 HIS A C 1
ATOM 1529 O O . HIS A 1 207 ? 6.424 21.667 1.048 1.00 44.59 207 HIS A O 1
#

Foldseek 3Di:
DDDDDDPQPDDPVVVQVVCCVVPVDDDDDCAQDPVLLLVLLVVLQVCCVVDPPAQEEEDEAALQSNLLSNLVNNCVSHPNYAYEYEAAPQQCQLQVCLVVVHKDFARQGDAQQPVRGDRTHHRNSSVSCNVRHPHYHYAYRLLLLVQQVCCCVPVVDQAGSSQRRQVSCVVVPVDDDVVGRYHYGRDGRPDDPVSNVVSCVVNVPPD

Solvent-accessible surface area (backbone atoms only — not comparable to full-atom values): 11040 Å² total; per-residue (Å²): 134,91,82,87,80,53,86,90,83,48,62,67,63,64,54,50,52,54,48,20,72,77,70,72,51,84,82,79,66,97,24,63,38,73,70,50,15,54,59,39,11,48,60,24,41,54,48,49,74,75,44,74,85,47,48,31,36,32,26,41,30,36,38,25,16,48,40,30,12,21,29,56,35,31,48,71,76,39,79,81,37,38,28,31,37,22,25,45,61,61,27,45,25,57,52,52,11,62,76,68,74,46,82,33,78,50,73,84,40,79,59,84,29,65,78,24,41,51,36,38,41,24,74,61,19,44,61,46,32,75,74,54,42,77,46,63,46,70,34,51,73,52,41,16,39,47,30,28,48,48,33,38,75,74,68,68,39,74,45,25,44,39,12,16,32,18,46,15,29,50,78,69,60,76,50,91,56,87,99,49,45,71,47,64,42,72,78,40,47,90,59,57,72,65,60,51,51,48,49,50,60,67,34,64,81,80,99

Nearest PDB structures (foldseek):
  2zpu-assembly1_A  TM=9.786E-01  e=4.295E-20  Schizosaccharomyces pombe
  2gn1-assembly1_A  TM=9.578E-01  e=2.974E-20  Salmonella enterica subsp. enterica serovar Typhimurium
  8y1j-assembly1_B-2  TM=9.607E-01  e=1.804E-18  Pseudomonas aeruginosa PAO1
  8zkv-assembly1_D  TM=9.355E-01  e=6.769E-19  Escherichia coli K-12
  1tdj-assembly1_A-2  TM=9.299E-01  e=6.706E-17  Escherichia coli

pLDDT: mean 95.4, std 6.36, range [44.59, 98.81]

Radius of gyration: 17.17 Å; Cα contacts (8 Å, |Δi|>4): 392; chains: 1; bounding box: 41×44×43 Å